Protein AF-0000000067233071 (afdb_homodimer)

Radius of gyration: 20.03 Å; Cα contacts (8 Å, |Δi|>4): 319; chains: 2; bounding box: 51×48×54 Å

Sequence (298 aa):
MGARTSSNVCSKIDLLIADLVYRVDEDLVKALNTFLLHEEAPFGGYYFVWDAAQELQRLTAKKSNKAAALKGFLGSFAQQYGFSVAAFEEWQEVMYAKNRRDHTGYPLETRTEDLTFLRGLMDKADSCIQPYKNAVFALVVAAEKMSLKMGARTSSNVCSKIDLLIADLVYRVDEDLVKALNTFLLHEEAPFGGYYFVWDAAQELQRLTAKKSNKAAALKGFLGSFAQQYGFSVAAFEEWQEVMYAKNRRDHTGYPLETRTEDLTFLRGLMDKADSCIQPYKNAVFALVVAAEKMSLK

pLDDT: mean 82.39, std 15.01, range [29.58, 97.81]

Organism: Chlamydomonas reinhardtii (NCBI:txid3055)

Foldseek 3Di:
DPPVVVVVVLLVVLVVLLVCQVPCFQVLLVLLQVLCVVVVPPDHDDRGLLVLLVVLVVCVVPPVVVSVSSLVSCQVSQVVVPHGSVCSPCVVVSVVSNVVCVVPPPVPPDDPVNLVVLVVCCVVCPVVCNVPSVVVVVVSVVVVVVVVD/DPPVVVVVVLLVVLVVLLVCQVPCFQVLQVLLQVLCVVVVPPDHRDRGLLVLLVVLVVCVVPPVVVSVSSLVSLQVSQVVVPHGSVCSPCVVVSVVSNVVCVPPPPVPPDDPVNLVVLVVCCVVCPVVCNVPSVVVVVVSVVVVVVVVD

Secondary structure (DSSP, 8-state):
--HHHHHHHHHHHHHHHHHHHHHHHHHHHHHHHHHHHHTT-S----SSHHHHHHHHHHHHHH-HHHHHHHHHHHHHHHHHHTS-THHHHHHHHHHHHHHHHHHHTTT----HHHHHHHHHHHHTT-TTTGGGHHHHHHHHHHHHHHHT-/--HHHHHHHHHHHHHHHHHHHHHHHHHHHHHHHHHHHHTT-SSPPPSSHHHHHHHHHHHHHH-HHHHHHHHHHHHHHHHHHTS-THHHHHHHHHHHHHHHHHHHTS-----HHHHHHHHHHHHTT-TTTGGGHHHHHHHHHHHHHHHT-

Structure (mmCIF, N/CA/C/O backbone):
data_AF-0000000067233071-model_v1
#
loop_
_entity.id
_entity.type
_entity.pdbx_description
1 polymer 'Uncharacterized protein'
#
loop_
_atom_site.group_PDB
_atom_site.id
_atom_site.type_symbol
_atom_site.label_atom_id
_atom_site.label_alt_id
_atom_site.label_comp_id
_atom_site.label_asym_id
_atom_site.label_entity_id
_atom_site.label_seq_id
_atom_site.pdbx_PDB_ins_code
_atom_site.Cartn_x
_atom_site.Cartn_y
_atom_site.Cartn_z
_atom_site.occupancy
_atom_site.B_iso_or_equiv
_atom_site.auth_seq_id
_atom_site.auth_comp_id
_atom_site.auth_asym_id
_atom_site.auth_atom_id
_atom_site.pdbx_PDB_model_num
ATOM 1 N N . MET A 1 1 ? -15.352 0.632 32.188 1 29.58 1 MET A N 1
ATOM 2 C CA . MET A 1 1 ? -16.062 1.392 31.172 1 29.58 1 MET A CA 1
ATOM 3 C C . MET A 1 1 ? -15.102 2.117 30.25 1 29.58 1 MET A C 1
ATOM 5 O O . MET A 1 1 ? -15.516 2.691 29.234 1 29.58 1 MET A O 1
ATOM 9 N N . GLY A 1 2 ? -13.75 2.479 30.562 1 35.56 2 GLY A N 1
ATOM 10 C CA . GLY A 1 2 ? -12.688 3.312 30.031 1 35.56 2 GLY A CA 1
ATOM 11 C C . GLY A 1 2 ? -11.922 2.658 28.891 1 35.56 2 GLY A C 1
ATOM 12 O O . GLY A 1 2 ? -11.555 3.322 27.922 1 35.56 2 GLY A O 1
ATOM 13 N N . ALA A 1 3 ? -11.719 1.395 29.125 1 38.25 3 ALA A N 1
ATOM 14 C CA . ALA A 1 3 ? -10.82 0.635 28.266 1 38.25 3 ALA A CA 1
ATOM 15 C C . ALA A 1 3 ? -11.469 0.359 26.906 1 38.25 3 ALA A C 1
ATOM 17 O O . ALA A 1 3 ? -10.805 0.44 25.875 1 38.25 3 ALA A O 1
ATOM 18 N N . ARG A 1 4 ? -12.773 0.015 26.844 1 40.41 4 ARG A N 1
ATOM 19 C CA . ARG A 1 4 ? -13.523 -0.278 25.625 1 40.41 4 ARG A CA 1
ATOM 20 C C . ARG A 1 4 ? -13.68 0.969 24.766 1 40.41 4 ARG A C 1
ATOM 22 O O . ARG A 1 4 ? -13.633 0.887 23.531 1 40.41 4 ARG A O 1
ATOM 29 N N . THR A 1 5 ? -13.867 2.086 25.422 1 42.38 5 THR A N 1
ATOM 30 C CA . THR A 1 5 ? -14.031 3.354 24.719 1 42.38 5 THR A CA 1
ATOM 31 C C . THR A 1 5 ? -12.758 3.729 23.969 1 42.38 5 THR A C 1
ATOM 33 O O . THR A 1 5 ? -12.812 4.25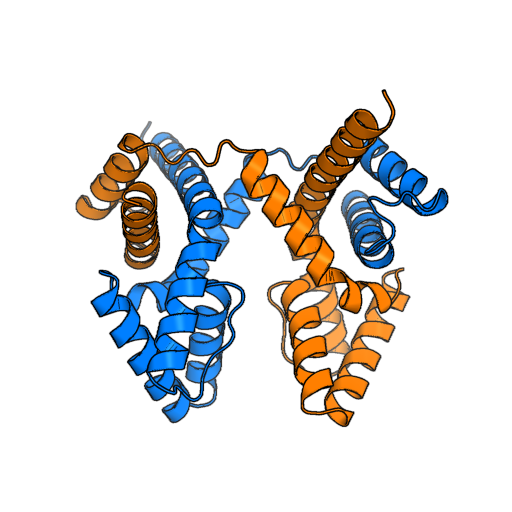8 22.859 1 42.38 5 THR A O 1
ATOM 36 N N . SER A 1 6 ? -11.68 3.301 24.656 1 51.84 6 SER A N 1
ATOM 37 C CA . SER A 1 6 ? -10.375 3.584 24.047 1 51.84 6 SER A CA 1
ATOM 38 C C . SER A 1 6 ? -10.141 2.713 22.828 1 51.84 6 SER A C 1
ATOM 40 O O . SER A 1 6 ? -9.625 3.189 21.812 1 51.84 6 SER A O 1
ATOM 42 N N . SER A 1 7 ? -10.773 1.564 22.891 1 59.78 7 SER A N 1
ATOM 43 C CA . SER A 1 7 ? -10.562 0.636 21.797 1 59.78 7 SER A CA 1
ATOM 44 C C . SER A 1 7 ? -11.391 1.029 20.562 1 59.78 7 SER A C 1
ATOM 46 O O . SER A 1 7 ? -10.906 0.955 19.438 1 59.78 7 SER A O 1
ATOM 48 N N . ASN A 1 8 ? -12.57 1.682 20.938 1 66.12 8 ASN A N 1
ATOM 49 C CA . ASN A 1 8 ? -13.445 2.086 19.828 1 66.12 8 ASN A CA 1
ATOM 50 C C . ASN A 1 8 ? -12.906 3.314 19.109 1 66.12 8 ASN A C 1
ATOM 52 O O . ASN A 1 8 ? -12.984 3.402 17.891 1 66.12 8 ASN A O 1
ATOM 56 N N . VAL A 1 9 ? -12.289 4.203 19.984 1 73 9 VAL A N 1
ATOM 57 C CA . VAL A 1 9 ? -11.727 5.414 19.391 1 73 9 VAL A CA 1
ATOM 58 C C . VAL A 1 9 ? -10.539 5.051 18.5 1 73 9 VAL A C 1
ATOM 60 O O . VAL A 1 9 ? -10.422 5.547 17.375 1 73 9 VAL A O 1
ATOM 63 N N . CYS A 1 10 ? -9.797 4.082 18.938 1 76.75 10 CYS A N 1
ATOM 64 C CA . CYS A 1 10 ? -8.617 3.67 18.172 1 76.75 10 CYS A CA 1
ATOM 65 C C . CYS A 1 10 ? -9.023 2.998 16.875 1 76.75 10 CYS A C 1
ATOM 67 O O . CYS A 1 10 ? -8.422 3.256 15.82 1 76.75 10 CYS A O 1
ATOM 69 N N . SER A 1 11 ? -10.086 2.258 16.953 1 73.62 11 SER A N 1
ATOM 70 C CA . SER A 1 11 ? -10.57 1.59 15.742 1 73.62 11 SER A CA 1
ATOM 71 C C . SER A 1 11 ? -11.125 2.594 14.742 1 73.62 11 SER A C 1
ATOM 73 O O . SER A 1 11 ? -10.922 2.451 13.531 1 73.62 11 SER A O 1
ATOM 75 N N . LYS A 1 12 ? -11.852 3.531 15.242 1 74.62 12 LYS A N 1
ATOM 76 C CA . LYS A 1 12 ? -12.367 4.578 14.367 1 74.62 12 LYS A CA 1
ATOM 77 C C . LYS A 1 12 ? -11.234 5.352 13.703 1 74.62 12 LYS A C 1
ATOM 79 O O . LYS A 1 12 ? -11.32 5.688 12.523 1 74.62 12 LYS A O 1
ATOM 84 N N . ILE A 1 13 ? -10.172 5.625 14.492 1 81.44 13 ILE A N 1
ATOM 85 C CA . ILE A 1 13 ? -9.008 6.328 13.969 1 81.44 13 ILE A CA 1
ATOM 86 C C . ILE A 1 13 ? -8.375 5.512 12.844 1 81.44 13 ILE A C 1
ATOM 88 O O . ILE A 1 13 ? -8.055 6.051 11.781 1 81.44 13 ILE A O 1
ATOM 92 N N . ASP A 1 14 ? -8.32 4.219 13.062 1 77 14 ASP A N 1
ATOM 93 C CA . ASP A 1 14 ? -7.766 3.348 12.031 1 77 14 ASP A CA 1
ATOM 94 C C . ASP A 1 14 ? -8.578 3.438 10.742 1 77 14 ASP A C 1
ATOM 96 O O . ASP A 1 14 ? -8.008 3.486 9.648 1 77 14 ASP A O 1
ATOM 100 N N . LEU A 1 15 ? -9.82 3.443 10.867 1 72.56 15 LEU A N 1
ATOM 101 C CA . LEU A 1 15 ? -10.711 3.531 9.711 1 72.56 15 LEU A CA 1
ATOM 102 C C . LEU A 1 15 ? -10.516 4.852 8.977 1 72.56 15 LEU A C 1
ATOM 104 O O . LEU A 1 15 ? -10.406 4.875 7.746 1 72.56 15 LEU A O 1
ATOM 108 N N . LEU A 1 16 ? -10.484 5.906 9.711 1 78.5 16 LEU A N 1
ATOM 109 C CA . LEU A 1 16 ? -10.359 7.234 9.117 1 78.5 16 LEU A CA 1
ATOM 110 C C . LEU A 1 16 ? -9 7.41 8.453 1 78.5 16 LEU A C 1
ATOM 112 O O . LEU A 1 16 ? -8.898 8 7.375 1 78.5 16 LEU A O 1
ATOM 116 N N . ILE A 1 17 ? -7.988 6.875 9.125 1 83.94 17 ILE A N 1
ATOM 117 C CA . ILE A 1 17 ? -6.641 6.969 8.578 1 83.94 17 ILE A CA 1
ATOM 118 C C . ILE A 1 17 ? -6.555 6.184 7.27 1 83.94 17 ILE A C 1
ATOM 120 O O . ILE A 1 17 ? -6.012 6.68 6.277 1 83.94 17 ILE A O 1
ATOM 124 N N . ALA A 1 18 ? -7.051 5.008 7.301 1 77.44 18 ALA A N 1
ATOM 125 C CA . ALA A 1 18 ? -7.047 4.203 6.078 1 77.44 18 ALA A CA 1
ATOM 126 C C . ALA A 1 18 ? -7.766 4.93 4.945 1 77.44 18 ALA A C 1
ATOM 128 O O . ALA A 1 18 ? -7.25 5.004 3.824 1 77.44 18 ALA A O 1
ATOM 129 N N . ASP A 1 19 ? -8.906 5.527 5.234 1 73.5 19 ASP A N 1
ATOM 130 C CA . ASP A 1 19 ? -9.672 6.27 4.238 1 73.5 19 ASP A CA 1
ATOM 131 C C . ASP A 1 19 ? -8.875 7.449 3.689 1 73.5 19 ASP A C 1
ATOM 133 O O . ASP A 1 19 ? -8.891 7.711 2.486 1 73.5 19 ASP A O 1
ATOM 137 N N . LEU A 1 20 ? -8.203 8.133 4.617 1 83 20 LEU A N 1
ATOM 138 C CA . LEU A 1 20 ? -7.398 9.281 4.203 1 83 20 LEU A CA 1
ATOM 139 C C . LEU A 1 20 ? -6.242 8.844 3.309 1 83 20 LEU A C 1
ATOM 141 O O . LEU A 1 20 ? -5.961 9.477 2.293 1 83 20 LEU A O 1
ATOM 145 N N . VAL A 1 21 ? -5.637 7.738 3.693 1 84.12 21 VAL A N 1
ATOM 146 C CA . VAL A 1 21 ? -4.523 7.246 2.887 1 84.12 21 VAL A CA 1
ATOM 147 C C . VAL A 1 21 ? -5.012 6.91 1.479 1 84.12 21 VAL A C 1
ATOM 149 O O . VAL A 1 21 ? -4.41 7.332 0.49 1 84.12 21 VAL A O 1
ATOM 152 N N . TYR A 1 22 ? -6.082 6.27 1.398 1 74.94 22 TYR A N 1
ATOM 153 C CA . TYR A 1 22 ? -6.621 5.875 0.103 1 74.94 22 TYR A CA 1
ATOM 154 C C . TYR A 1 22 ? -7.008 7.098 -0.722 1 74.94 22 TYR A C 1
ATOM 156 O O . TYR A 1 22 ? -6.891 7.086 -1.949 1 74.94 22 TYR A O 1
ATOM 164 N N . ARG A 1 23 ? -7.395 8.062 -0.076 1 74.19 23 ARG A N 1
ATOM 165 C CA . ARG A 1 23 ? -7.938 9.227 -0.759 1 74.19 23 ARG A CA 1
ATOM 166 C C . ARG A 1 23 ? -6.824 10.156 -1.237 1 74.19 23 ARG A C 1
ATOM 168 O O . ARG A 1 23 ? -6.895 10.703 -2.34 1 74.19 23 ARG A O 1
ATOM 175 N N . VAL A 1 24 ? -5.824 10.25 -0.389 1 83.56 24 VAL A N 1
ATOM 176 C CA . VAL A 1 24 ? -4.984 11.414 -0.651 1 83.56 24 VAL A CA 1
ATOM 177 C C . VAL A 1 24 ? -3.607 10.961 -1.13 1 83.56 24 VAL A C 1
ATOM 179 O O . VAL A 1 24 ? -2.83 11.758 -1.659 1 83.56 24 VAL A O 1
ATOM 182 N N . ASP A 1 25 ? -3.273 9.719 -0.959 1 83.75 25 ASP A N 1
ATOM 183 C CA . ASP A 1 25 ? -1.901 9.281 -1.195 1 83.75 25 ASP A CA 1
ATOM 184 C C . ASP A 1 25 ? -1.467 9.586 -2.627 1 83.75 25 ASP A C 1
ATOM 186 O O . ASP A 1 25 ? -0.353 10.062 -2.855 1 83.75 25 ASP A O 1
ATOM 190 N N . GLU A 1 26 ? -2.266 9.312 -3.609 1 76.81 26 GLU A N 1
ATOM 191 C CA . GLU A 1 26 ? -1.921 9.523 -5.012 1 76.81 26 GLU A CA 1
ATOM 192 C C . GLU A 1 26 ? -1.582 10.984 -5.289 1 76.81 26 GLU A C 1
ATOM 194 O O . GLU A 1 26 ? -0.564 11.281 -5.918 1 76.81 26 GLU A O 1
ATOM 199 N N . ASP A 1 27 ? -2.426 11.867 -4.812 1 82.31 27 ASP A N 1
ATOM 200 C CA . ASP A 1 27 ? -2.201 13.289 -5.039 1 82.31 27 ASP A CA 1
ATOM 201 C C . ASP A 1 27 ? -0.974 13.781 -4.277 1 82.31 27 ASP A C 1
ATOM 203 O O . ASP A 1 27 ? -0.207 14.602 -4.785 1 82.31 27 ASP A O 1
ATOM 207 N N . LEU A 1 28 ? -0.866 13.32 -3.078 1 90.75 28 LEU A N 1
ATOM 208 C CA . LEU A 1 28 ? 0.24 13.758 -2.232 1 90.75 28 LEU A CA 1
ATOM 209 C C . LEU A 1 28 ? 1.577 13.312 -2.816 1 90.75 28 LEU A C 1
ATOM 211 O O . LEU A 1 28 ? 2.541 14.086 -2.822 1 90.75 28 LEU A O 1
ATOM 215 N N . VAL A 1 29 ? 1.582 12.102 -3.332 1 90.56 29 VAL A N 1
ATOM 216 C CA . VAL A 1 29 ? 2.844 11.617 -3.881 1 90.56 29 VAL A CA 1
ATOM 217 C C . VAL A 1 29 ? 3.135 12.32 -5.203 1 90.56 29 VAL A C 1
ATOM 219 O O . VAL A 1 29 ? 4.293 12.586 -5.531 1 90.56 29 VAL A O 1
ATOM 222 N N . LYS A 1 30 ? 2.186 12.594 -5.953 1 88.12 30 LYS A N 1
ATOM 223 C CA . LYS A 1 30 ? 2.383 13.383 -7.164 1 88.12 30 LYS A CA 1
ATOM 224 C C . LYS A 1 30 ? 2.975 14.75 -6.844 1 88.12 30 LYS A C 1
ATOM 226 O O . LYS A 1 30 ? 3.9 15.211 -7.516 1 88.12 30 LYS A O 1
ATOM 231 N N . ALA A 1 31 ? 2.42 15.398 -5.859 1 92.75 31 ALA A N 1
ATOM 232 C CA . ALA A 1 31 ? 2.951 16.688 -5.414 1 92.75 31 ALA A CA 1
ATOM 233 C C . ALA A 1 31 ? 4.406 16.547 -4.969 1 92.75 31 ALA A C 1
ATOM 235 O O . ALA A 1 31 ? 5.242 17.391 -5.305 1 92.75 31 ALA A O 1
ATOM 236 N N . LEU A 1 32 ? 4.688 15.477 -4.242 1 94.94 32 LEU A N 1
ATOM 237 C CA . LEU A 1 32 ? 6.051 15.227 -3.783 1 94.94 32 LEU A CA 1
ATOM 238 C C . LEU A 1 32 ? 6.996 15.031 -4.961 1 94.94 32 LEU A C 1
ATOM 240 O O . LEU A 1 32 ? 8.062 15.648 -5.012 1 94.94 32 LEU A O 1
ATOM 244 N N . ASN A 1 33 ? 6.586 14.211 -5.852 1 92.19 33 ASN A N 1
ATOM 245 C CA . ASN A 1 33 ? 7.426 13.945 -7.012 1 92.19 33 ASN A CA 1
ATOM 246 C C . ASN A 1 33 ? 7.648 15.203 -7.848 1 92.19 33 ASN A C 1
ATOM 248 O O . ASN A 1 33 ? 8.75 15.43 -8.359 1 92.19 33 ASN A O 1
ATOM 252 N N . THR A 1 34 ? 6.617 15.969 -8.031 1 93.19 34 THR A N 1
ATOM 253 C CA . THR A 1 34 ? 6.742 17.234 -8.75 1 93.19 34 THR A CA 1
ATOM 254 C C . THR A 1 34 ? 7.746 18.156 -8.062 1 93.19 34 THR A C 1
ATOM 256 O O . THR A 1 34 ? 8.594 18.75 -8.719 1 93.19 34 THR A O 1
ATOM 259 N N . PHE A 1 35 ? 7.633 18.266 -6.781 1 95.75 35 PHE A N 1
ATOM 260 C CA . PHE A 1 35 ? 8.555 19.078 -5.988 1 95.75 35 PHE A CA 1
ATOM 261 C C . PHE A 1 35 ? 9.992 18.594 -6.168 1 95.75 35 PHE A C 1
ATOM 263 O O . PHE A 1 35 ? 10.898 19.391 -6.398 1 95.75 35 PHE A O 1
ATOM 270 N N . LEU A 1 36 ? 10.195 17.266 -6.059 1 94.69 36 LEU A N 1
ATOM 271 C CA . LEU A 1 36 ? 11.531 16.703 -6.156 1 94.69 36 LEU A CA 1
ATOM 272 C C . LEU A 1 36 ? 12.125 16.938 -7.543 1 94.69 36 LEU A C 1
ATOM 274 O O . LEU A 1 36 ? 13.32 17.219 -7.668 1 94.69 36 LEU A O 1
ATOM 278 N N . LEU A 1 37 ? 11.336 16.734 -8.469 1 92.25 37 LEU A N 1
ATOM 279 C CA . LEU A 1 37 ? 11.773 17 -9.836 1 92.25 37 LEU A CA 1
ATOM 280 C C . LEU A 1 37 ? 12.18 18.469 -10 1 92.25 37 LEU A C 1
ATOM 282 O O . LEU A 1 37 ? 13.219 18.766 -10.594 1 92.25 37 LEU A O 1
ATOM 286 N N . HIS A 1 38 ? 11.414 19.359 -9.5 1 93.81 38 HIS A N 1
ATOM 287 C CA . HIS A 1 38 ? 11.664 20.797 -9.578 1 93.81 38 HIS A CA 1
ATOM 288 C C . HIS A 1 38 ? 12.969 21.156 -8.883 1 93.81 38 HIS A C 1
ATOM 290 O O . HIS A 1 38 ? 13.711 22.031 -9.352 1 93.81 38 HIS A O 1
ATOM 296 N N . GLU A 1 39 ? 13.258 20.516 -7.781 1 94.5 39 GLU A N 1
ATOM 297 C CA . GLU A 1 39 ? 14.445 20.797 -6.984 1 94.5 39 GLU A CA 1
ATOM 298 C C . GLU A 1 39 ? 15.664 20.047 -7.512 1 94.5 39 GLU A C 1
ATOM 300 O O . GLU A 1 39 ? 16.734 20.078 -6.91 1 94.5 39 GLU A O 1
ATOM 305 N N . GLU A 1 40 ? 15.453 19.281 -8.547 1 92.06 40 GLU A N 1
ATOM 306 C CA . GLU A 1 40 ? 16.5 18.453 -9.141 1 92.06 40 GLU A CA 1
ATOM 307 C C . GLU A 1 40 ? 17.141 17.531 -8.094 1 92.06 40 GLU A C 1
ATOM 309 O O . GLU A 1 40 ? 18.359 17.391 -8.047 1 92.06 40 GLU A O 1
ATOM 314 N N . ALA A 1 41 ? 16.297 17.062 -7.184 1 92.19 41 ALA A N 1
ATOM 315 C CA . ALA A 1 41 ? 16.766 16.125 -6.156 1 92.19 41 ALA A CA 1
ATOM 316 C C . ALA A 1 41 ? 17.25 14.82 -6.777 1 92.19 41 ALA A C 1
ATOM 318 O O . ALA A 1 41 ? 16.641 14.305 -7.711 1 92.19 41 ALA A O 1
ATOM 319 N N . PRO A 1 42 ? 18.422 14.375 -6.195 1 91.19 42 PRO A N 1
ATOM 320 C CA . PRO A 1 42 ? 18.906 13.094 -6.715 1 91.19 42 PRO A CA 1
ATOM 321 C C . PRO A 1 42 ? 18.125 11.906 -6.168 1 91.19 42 PRO A C 1
ATOM 323 O O . PRO A 1 42 ? 18.719 10.891 -5.789 1 91.19 42 PRO A O 1
ATOM 326 N N . PHE A 1 43 ? 16.875 12.32 -5.84 1 83.25 43 PHE A N 1
ATOM 327 C CA . PHE A 1 43 ? 15.93 11.32 -5.355 1 83.25 43 PHE A CA 1
ATOM 328 C C . PHE A 1 43 ? 14.648 11.352 -6.176 1 83.25 43 PHE A C 1
ATOM 330 O O . PHE A 1 43 ? 14.391 12.312 -6.91 1 83.25 43 PHE A O 1
ATOM 337 N N . GLY A 1 44 ? 14.055 10.453 -6.27 1 71.75 44 GLY A N 1
ATOM 338 C CA . GLY A 1 44 ? 12.742 10.633 -6.867 1 71.75 44 GLY A CA 1
ATOM 339 C C . GLY A 1 44 ? 12.211 9.367 -7.516 1 71.75 44 GLY A C 1
ATOM 340 O O . GLY A 1 44 ? 12.852 8.312 -7.457 1 71.75 44 GLY A O 1
ATOM 341 N N . GLY A 1 45 ? 10.977 9.414 -7.824 1 79.94 45 GLY A N 1
ATOM 342 C CA . GLY A 1 45 ? 10.039 8.492 -8.438 1 79.94 45 GLY A CA 1
ATOM 343 C C . GLY A 1 45 ? 9.398 7.543 -7.445 1 79.94 45 GLY A C 1
ATOM 344 O O . GLY A 1 45 ? 9.773 6.371 -7.359 1 79.94 45 GLY A O 1
ATOM 345 N N . TYR A 1 46 ? 8.578 8.258 -6.59 1 82.38 46 TYR A N 1
ATOM 346 C CA . TYR A 1 46 ? 7.879 7.406 -5.637 1 82.38 46 TYR A CA 1
ATOM 347 C C . TYR A 1 46 ? 6.465 7.098 -6.117 1 82.38 46 TYR A C 1
ATOM 349 O O . TYR A 1 46 ? 5.816 7.938 -6.746 1 82.38 46 TYR A O 1
ATOM 357 N N . TYR A 1 47 ? 6.016 5.934 -5.832 1 77 47 TYR A N 1
ATOM 358 C CA . TYR A 1 47 ? 4.652 5.543 -6.176 1 77 47 TYR A CA 1
ATOM 359 C C . TYR A 1 47 ? 3.688 5.883 -5.047 1 77 47 TYR A C 1
ATOM 361 O O . TYR A 1 47 ? 2.533 6.234 -5.293 1 77 47 TYR A O 1
ATOM 369 N N . PHE A 1 48 ? 4.207 5.73 -3.859 1 82.5 48 PHE A N 1
ATOM 370 C CA . PHE A 1 48 ? 3.473 6.09 -2.652 1 82.5 48 PHE A CA 1
ATOM 371 C C . PHE A 1 48 ? 4.32 6.973 -1.744 1 82.5 48 PHE A C 1
ATOM 373 O O . PHE A 1 48 ? 5.551 6.941 -1.812 1 82.5 48 PHE A O 1
ATOM 380 N N . VAL A 1 49 ? 3.637 7.715 -0.915 1 90 49 VAL A N 1
ATOM 381 C CA . VAL A 1 49 ? 4.344 8.492 0.097 1 90 49 VAL A CA 1
ATOM 382 C C . VAL A 1 49 ? 5.133 7.559 1.01 1 90 49 VAL A C 1
ATOM 384 O O . VAL A 1 49 ? 6.246 7.887 1.432 1 90 49 VAL A O 1
ATOM 387 N N . TRP A 1 50 ? 4.574 6.469 1.183 1 87.56 50 TRP A N 1
ATOM 388 C CA . TRP A 1 50 ? 5.195 5.434 1.999 1 87.56 50 TRP A CA 1
ATOM 389 C C . TRP A 1 50 ? 6.582 5.078 1.465 1 87.56 50 TRP A C 1
ATOM 391 O O . TRP A 1 50 ? 7.492 4.781 2.238 1 87.56 50 TRP A O 1
ATOM 401 N N . ASP A 1 51 ? 6.801 5.039 0.189 1 85.56 51 ASP A N 1
ATOM 402 C CA . ASP A 1 51 ? 8.086 4.715 -0.422 1 85.56 51 ASP A CA 1
ATOM 403 C C . ASP A 1 51 ? 9.164 5.699 0.015 1 85.56 51 ASP A C 1
ATOM 405 O O . ASP A 1 51 ? 10.305 5.301 0.291 1 85.56 51 ASP A O 1
ATOM 409 N N . ALA A 1 52 ? 8.828 6.914 0.037 1 91.19 52 ALA A N 1
ATOM 410 C CA . ALA A 1 52 ? 9.773 7.945 0.471 1 91.19 52 ALA A CA 1
ATOM 411 C C . ALA A 1 52 ? 10.141 7.762 1.939 1 91.19 52 ALA A C 1
ATOM 413 O O . ALA A 1 52 ? 11.32 7.852 2.305 1 91.19 52 ALA A O 1
ATOM 414 N N . ALA A 1 53 ? 9.172 7.488 2.732 1 90.56 53 ALA A N 1
ATOM 415 C CA . ALA A 1 53 ? 9.398 7.254 4.156 1 90.56 53 ALA A CA 1
ATOM 416 C C . ALA A 1 53 ? 10.312 6.055 4.375 1 90.56 53 ALA A C 1
ATOM 418 O O . ALA A 1 53 ? 11.242 6.113 5.191 1 90.56 53 ALA A O 1
ATOM 419 N N . GLN A 1 54 ? 10.039 5.027 3.596 1 86.31 54 GLN A N 1
ATOM 420 C CA . GLN A 1 54 ? 10.836 3.812 3.707 1 86.31 54 GLN A CA 1
ATOM 421 C C . GLN A 1 54 ? 12.273 4.055 3.248 1 86.31 54 GLN A C 1
ATOM 423 O O . GLN A 1 54 ? 13.219 3.527 3.838 1 86.31 54 GLN A O 1
ATOM 428 N N . GLU A 1 55 ? 12.383 4.766 2.199 1 86.69 55 GLU A N 1
ATOM 429 C CA . GLU A 1 55 ? 13.734 5.07 1.721 1 86.69 55 GLU A CA 1
ATOM 430 C C . GLU A 1 55 ? 14.516 5.871 2.756 1 86.69 55 GLU A C 1
ATOM 432 O O . GLU A 1 55 ? 15.695 5.598 2.994 1 86.69 55 GLU A O 1
ATOM 437 N N . LEU A 1 56 ? 13.875 6.852 3.355 1 92.06 56 LEU A N 1
ATOM 438 C CA . LEU A 1 56 ? 14.516 7.633 4.406 1 92.06 56 LEU A CA 1
ATOM 439 C C . LEU A 1 56 ? 14.977 6.734 5.551 1 92.06 56 LEU A C 1
ATOM 441 O O . LEU A 1 56 ? 16.109 6.863 6.031 1 92.06 56 LEU A O 1
ATOM 445 N N . GLN A 1 57 ? 14.148 5.809 5.941 1 86.19 57 GLN A N 1
ATOM 446 C CA . GLN A 1 57 ? 14.492 4.875 7.008 1 86.19 57 GLN A CA 1
ATOM 447 C C . GLN A 1 57 ? 15.68 3.998 6.609 1 86.19 57 GLN A C 1
ATOM 449 O O . GLN A 1 57 ? 16.609 3.812 7.395 1 86.19 57 GLN A O 1
ATOM 454 N N . ARG A 1 58 ? 15.586 3.475 5.391 1 82.94 58 ARG A N 1
ATOM 455 C CA . ARG A 1 58 ? 16.641 2.596 4.891 1 82.94 58 ARG A CA 1
ATOM 456 C C . ARG A 1 58 ? 17.984 3.322 4.832 1 82.94 58 ARG A C 1
ATOM 458 O O . ARG A 1 58 ? 19 2.777 5.246 1 82.94 58 ARG A O 1
ATOM 465 N N . LEU A 1 59 ? 17.953 4.543 4.344 1 87.19 59 LEU A N 1
ATOM 466 C CA . LEU A 1 59 ? 19.172 5.328 4.215 1 87.19 59 LEU A CA 1
ATOM 467 C C . LEU A 1 59 ? 19.719 5.715 5.582 1 87.19 59 LEU A C 1
ATOM 469 O O . LEU A 1 59 ? 20.938 5.758 5.781 1 87.19 59 LEU A O 1
ATOM 473 N N . THR A 1 60 ? 18.812 6.031 6.52 1 88.44 60 THR A N 1
ATOM 474 C CA . THR A 1 60 ? 19.234 6.406 7.863 1 88.44 60 THR A CA 1
ATOM 475 C C . THR A 1 60 ? 20.031 5.277 8.523 1 88.44 60 THR A C 1
ATOM 477 O O . THR A 1 60 ? 20.984 5.531 9.266 1 88.44 60 THR A O 1
ATOM 480 N N . ALA A 1 61 ? 19.688 4.117 8.148 1 82.38 61 ALA A N 1
ATOM 481 C CA . ALA A 1 61 ? 20.344 2.949 8.719 1 82.38 61 ALA A CA 1
ATOM 482 C C . ALA A 1 61 ? 21.672 2.684 8.023 1 82.38 61 ALA A C 1
ATOM 484 O O . ALA A 1 61 ? 22.609 2.141 8.633 1 82.38 61 ALA A O 1
ATOM 485 N N . LYS A 1 62 ? 21.938 3.113 6.82 1 84.44 62 LYS A N 1
ATOM 486 C CA . LYS A 1 62 ? 23.047 2.588 6.035 1 84.44 62 LYS A CA 1
ATOM 487 C C . LYS A 1 62 ? 23.922 3.717 5.492 1 84.44 62 LYS A C 1
ATOM 489 O O . LYS A 1 62 ? 25.109 3.523 5.246 1 84.44 62 LYS A O 1
ATOM 494 N N . LYS A 1 63 ? 23.359 4.828 5.141 1 88.19 63 LYS A N 1
ATOM 495 C CA . LYS A 1 63 ? 24.031 5.941 4.473 1 88.19 63 LYS A CA 1
ATOM 496 C C . LYS A 1 63 ? 23.578 7.281 5.047 1 88.19 63 LYS A C 1
ATOM 498 O O . LYS A 1 63 ? 22.797 8 4.414 1 88.19 63 LYS A O 1
ATOM 503 N N . SER A 1 64 ? 24.266 7.73 6.031 1 88.81 64 SER A N 1
ATOM 504 C CA . SER A 1 64 ? 23.797 8.859 6.828 1 88.81 64 SER A CA 1
ATOM 505 C C . SER A 1 64 ? 23.797 10.148 6.012 1 88.81 64 SER A C 1
ATOM 507 O O . SER A 1 64 ? 22.891 10.977 6.148 1 88.81 64 SER A O 1
ATOM 509 N N . ASN A 1 65 ? 24.797 10.359 5.199 1 91.56 65 ASN A N 1
ATOM 510 C CA . ASN A 1 65 ? 24.859 11.578 4.402 1 91.56 65 ASN A CA 1
ATOM 511 C C . ASN A 1 65 ? 23.703 11.648 3.402 1 91.56 65 ASN A C 1
ATOM 513 O O . ASN A 1 65 ? 23.078 12.695 3.248 1 91.56 65 ASN A O 1
ATOM 517 N N . LYS A 1 66 ? 23.422 10.531 2.752 1 92.06 66 LYS A N 1
ATOM 518 C CA . LYS A 1 66 ? 22.312 10.492 1.805 1 92.06 66 LYS A CA 1
ATOM 519 C C . LYS A 1 66 ? 20.969 10.633 2.521 1 92.06 66 LYS A C 1
ATOM 521 O O . LYS A 1 66 ? 20.031 11.219 1.978 1 92.06 66 LYS A O 1
ATOM 526 N N . ALA A 1 67 ? 20.938 10.055 3.719 1 93.38 67 ALA A N 1
ATOM 527 C CA . ALA A 1 67 ? 19.734 10.188 4.527 1 93.38 67 ALA A CA 1
ATOM 528 C C . ALA A 1 67 ? 19.453 11.648 4.871 1 93.38 67 ALA A C 1
ATOM 530 O O . ALA A 1 67 ? 18.312 12.102 4.801 1 93.38 67 ALA A O 1
ATOM 531 N N . ALA A 1 68 ? 20.516 12.352 5.254 1 95.56 68 ALA A N 1
ATOM 532 C CA . ALA A 1 68 ? 20.375 13.766 5.602 1 95.56 68 ALA A CA 1
ATOM 533 C C . ALA A 1 68 ? 19.906 14.578 4.402 1 95.56 68 ALA A C 1
ATOM 535 O O . ALA A 1 68 ? 19.062 15.477 4.551 1 95.56 68 ALA A O 1
ATOM 536 N N . ALA A 1 69 ? 20.438 14.258 3.273 1 95.75 69 ALA A N 1
ATOM 537 C CA . ALA A 1 69 ? 20.031 14.945 2.053 1 95.75 69 ALA A CA 1
ATOM 538 C C . ALA A 1 69 ? 18.547 14.695 1.755 1 95.75 69 ALA A C 1
ATOM 540 O O . ALA A 1 69 ? 17.797 15.641 1.501 1 95.75 69 ALA A O 1
ATOM 541 N N . LEU A 1 70 ? 18.156 13.445 1.803 1 95.75 70 LEU A N 1
ATOM 542 C CA . LEU A 1 70 ? 16.75 13.125 1.532 1 95.75 70 LEU A CA 1
ATOM 543 C C . LEU A 1 70 ? 15.836 13.781 2.555 1 95.75 70 LEU A C 1
ATOM 545 O O . LEU A 1 70 ? 14.805 14.344 2.193 1 95.75 70 LEU A O 1
ATOM 549 N N . LYS A 1 71 ? 16.25 13.688 3.752 1 96.5 71 LYS A N 1
ATOM 550 C CA . LYS A 1 71 ? 15.453 14.305 4.809 1 96.5 71 LYS A CA 1
ATOM 551 C C . LYS A 1 71 ? 15.305 15.805 4.578 1 96.5 71 LYS A C 1
ATOM 553 O O . LYS A 1 71 ? 14.266 16.391 4.887 1 96.5 71 LYS A O 1
ATOM 558 N N . GLY A 1 72 ? 16.359 16.469 4.137 1 97.25 72 GLY A N 1
ATOM 559 C CA . GLY A 1 72 ? 16.297 17.891 3.793 1 97.25 72 GLY A CA 1
ATOM 560 C C . GLY A 1 72 ? 15.266 18.188 2.727 1 97.25 72 GLY A C 1
ATOM 561 O O . GLY A 1 72 ? 14.461 19.109 2.887 1 97.25 72 GLY A O 1
ATOM 562 N N . PHE A 1 73 ? 15.258 17.469 1.69 1 97.38 73 PHE A N 1
ATOM 563 C CA . PHE A 1 73 ? 14.289 17.656 0.62 1 97.38 73 PHE A CA 1
ATOM 564 C C . PHE A 1 73 ? 12.875 17.391 1.113 1 97.38 73 PHE A C 1
ATOM 566 O O . PHE A 1 73 ? 11.961 18.172 0.855 1 97.38 73 PHE A O 1
ATOM 573 N N . LEU A 1 74 ? 12.758 16.281 1.834 1 97.31 74 LEU A N 1
ATOM 574 C CA . LEU A 1 74 ? 11.445 15.938 2.365 1 97.31 74 LEU A CA 1
ATOM 575 C C . LEU A 1 74 ? 10.953 17.016 3.33 1 97.31 74 LEU A C 1
ATOM 577 O O . LEU A 1 74 ? 9.758 17.328 3.363 1 97.31 74 LEU A O 1
ATOM 581 N N . GLY A 1 75 ? 11.875 17.516 4.113 1 97.81 75 GLY A N 1
ATOM 582 C CA . GLY A 1 75 ? 11.547 18.609 5.016 1 97.81 75 GLY A CA 1
ATOM 583 C C . GLY A 1 75 ? 11.062 19.859 4.293 1 97.81 75 GLY A C 1
ATOM 584 O O . GLY A 1 75 ? 10.086 20.484 4.711 1 97.81 75 GLY A O 1
ATOM 585 N N . SER A 1 76 ? 11.719 20.234 3.236 1 97.56 76 SER A N 1
ATOM 586 C CA . SER A 1 76 ? 11.32 21.391 2.436 1 97.56 76 SER A CA 1
ATOM 587 C C . SER A 1 76 ? 9.938 21.188 1.828 1 97.56 76 SER A C 1
ATOM 589 O O . SER A 1 76 ? 9.102 22.094 1.848 1 97.56 76 SER A O 1
ATOM 591 N N . PHE A 1 77 ? 9.727 20.031 1.293 1 97.56 77 PHE A N 1
ATOM 592 C CA . PHE A 1 77 ? 8.414 19.688 0.749 1 97.56 77 PHE A CA 1
ATOM 593 C C . PHE A 1 77 ? 7.34 19.797 1.824 1 97.56 77 PHE A C 1
ATOM 595 O O . PHE A 1 77 ? 6.297 20.422 1.608 1 97.56 77 PHE A O 1
ATOM 602 N N . ALA A 1 78 ? 7.609 19.125 2.916 1 97.31 78 ALA A N 1
ATOM 603 C CA . ALA A 1 78 ? 6.648 19.109 4.016 1 97.31 78 ALA A CA 1
ATOM 604 C C . ALA A 1 78 ? 6.289 20.531 4.449 1 97.31 78 ALA A C 1
ATOM 606 O O . ALA A 1 78 ? 5.109 20.859 4.617 1 97.31 78 ALA A O 1
ATOM 607 N N . GLN A 1 79 ? 7.289 21.359 4.613 1 97.19 79 GLN A N 1
ATOM 608 C CA . GLN A 1 79 ? 7.074 22.75 5.008 1 97.19 79 GLN A CA 1
ATOM 609 C C . GLN A 1 79 ? 6.207 23.484 3.988 1 97.19 79 GLN A C 1
ATOM 611 O O . GLN A 1 79 ? 5.254 24.172 4.359 1 97.19 79 GLN A O 1
ATOM 616 N N . GLN A 1 80 ? 6.465 23.375 2.752 1 96.25 80 GLN A N 1
ATOM 617 C CA . GLN A 1 80 ? 5.695 24.016 1.692 1 96.25 80 GLN A CA 1
ATOM 618 C C . GLN A 1 80 ? 4.262 23.484 1.654 1 96.25 80 GLN A C 1
ATOM 620 O O . GLN A 1 80 ? 3.328 24.234 1.356 1 96.25 80 GLN A O 1
ATOM 625 N N . TYR A 1 81 ? 4.156 22.234 1.877 1 95.31 81 TYR A N 1
ATOM 626 C CA . TYR A 1 81 ? 2.846 21.609 1.786 1 95.31 81 TYR A CA 1
ATOM 627 C C . TYR A 1 81 ? 2.016 21.891 3.031 1 95.31 81 TYR A C 1
ATOM 629 O O . TYR A 1 81 ? 0.787 21.781 3.006 1 95.31 81 TYR A O 1
ATOM 637 N N . GLY A 1 82 ? 2.674 22.156 4.168 1 94.75 82 GLY A N 1
ATOM 638 C CA . GLY A 1 82 ? 1.955 22.594 5.355 1 94.75 82 GLY A CA 1
ATOM 639 C C . GLY A 1 82 ? 1.987 21.562 6.477 1 94.75 82 GLY A C 1
ATOM 640 O O . GLY A 1 82 ? 1.042 21.469 7.262 1 94.75 82 GLY A O 1
ATOM 641 N N . PHE A 1 83 ? 2.998 20.703 6.477 1 94.88 83 PHE A N 1
ATOM 642 C CA . PHE A 1 83 ? 3.139 19.766 7.578 1 94.88 83 PHE A CA 1
ATOM 643 C C . PHE A 1 83 ? 4.605 19.562 7.938 1 94.88 83 PHE A C 1
ATOM 645 O O . PHE A 1 83 ? 5.473 20.281 7.453 1 94.88 83 PHE A O 1
ATOM 652 N N . SER A 1 84 ? 4.844 18.703 8.93 1 96.5 84 SER A N 1
ATOM 653 C CA . SER A 1 84 ? 6.191 18.531 9.469 1 96.5 84 SER A CA 1
ATOM 654 C C . SER A 1 84 ? 6.906 17.359 8.797 1 96.5 84 SER A C 1
ATOM 656 O O . SER A 1 84 ? 6.293 16.328 8.516 1 96.5 84 SER A O 1
ATOM 658 N N . VAL A 1 85 ? 8.242 17.484 8.75 1 96.81 85 VAL A N 1
ATOM 659 C CA . VAL A 1 85 ? 9.078 16.406 8.234 1 96.81 85 VAL A CA 1
ATOM 660 C C . VAL A 1 85 ? 8.945 15.172 9.117 1 96.81 85 VAL A C 1
ATOM 662 O O . VAL A 1 85 ? 9.164 14.047 8.664 1 96.81 85 VAL A O 1
ATOM 665 N N . ALA A 1 86 ? 8.508 15.352 10.359 1 95.31 86 ALA A N 1
ATOM 666 C CA . ALA A 1 86 ? 8.328 14.25 11.305 1 95.31 86 ALA A CA 1
ATOM 667 C C . ALA A 1 86 ? 7.289 13.25 10.805 1 95.31 86 ALA A C 1
ATOM 669 O O . ALA A 1 86 ? 7.305 12.078 11.188 1 95.31 86 ALA A O 1
ATOM 670 N N . ALA A 1 87 ? 6.4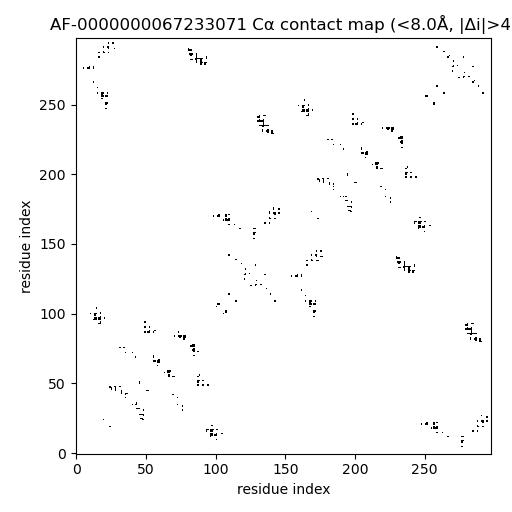18 13.742 9.867 1 96.75 87 ALA A N 1
ATOM 671 C CA . ALA A 1 87 ? 5.395 12.875 9.289 1 96.75 87 ALA A CA 1
ATOM 672 C C . ALA A 1 87 ? 6.02 11.648 8.633 1 96.75 87 ALA A C 1
ATOM 674 O O . ALA A 1 87 ? 5.516 10.531 8.781 1 96.75 87 ALA A O 1
ATOM 675 N N . PHE A 1 88 ? 7.145 11.844 7.945 1 95.81 88 PHE A N 1
ATOM 676 C CA . PHE A 1 88 ? 7.773 10.758 7.199 1 95.81 88 PHE A CA 1
ATOM 677 C C . PHE A 1 88 ? 8.375 9.727 8.148 1 95.81 88 PHE A C 1
ATOM 679 O O . PHE A 1 88 ? 8.461 8.547 7.812 1 95.81 88 PHE A O 1
ATOM 686 N N . GLU A 1 89 ? 8.75 10.102 9.352 1 92.44 89 GLU A N 1
ATOM 687 C CA . GLU A 1 89 ? 9.297 9.188 10.344 1 92.44 89 GLU A CA 1
ATOM 688 C C . GLU A 1 89 ? 8.203 8.367 11.016 1 92.44 89 GLU A C 1
ATOM 690 O O . GLU A 1 89 ? 8.461 7.293 11.562 1 92.44 89 GLU A O 1
ATOM 695 N N . GLU A 1 90 ? 7.004 8.883 10.977 1 91.38 90 GLU A N 1
ATOM 696 C CA . GLU A 1 90 ? 5.863 8.266 11.641 1 91.38 90 GLU A CA 1
ATOM 697 C C . GLU A 1 90 ? 5.016 7.465 10.648 1 91.38 90 GLU A C 1
ATOM 699 O O . GLU A 1 90 ? 4.062 6.789 11.047 1 91.38 90 GLU A O 1
ATOM 704 N N . TRP A 1 91 ? 5.328 7.496 9.344 1 92.88 91 TRP A N 1
ATOM 705 C CA . TRP A 1 91 ? 4.438 7 8.297 1 92.88 91 TRP A CA 1
ATOM 706 C C . TRP A 1 91 ? 4.211 5.5 8.445 1 92.88 91 TRP A C 1
ATOM 708 O O . TRP A 1 91 ? 3.16 4.984 8.055 1 92.88 91 TRP A O 1
ATOM 718 N N . GLN A 1 92 ? 5.195 4.785 9.039 1 84.62 92 GLN A N 1
ATOM 719 C CA . GLN A 1 92 ? 5.031 3.354 9.273 1 84.62 92 GLN A CA 1
ATOM 720 C C . GLN A 1 92 ? 3.812 3.07 10.141 1 84.62 92 GLN A C 1
ATOM 722 O O . GLN A 1 92 ? 3.088 2.102 9.906 1 84.62 92 GLN A O 1
ATOM 727 N N . GLU A 1 93 ? 3.633 3.904 11.133 1 83.31 93 GLU A N 1
ATOM 728 C CA . GLU A 1 93 ? 2.488 3.723 12.023 1 83.31 93 GLU A CA 1
ATOM 729 C C . GLU A 1 93 ? 1.173 3.928 11.273 1 83.31 93 GLU A C 1
ATOM 731 O O . GLU A 1 93 ? 0.182 3.252 11.555 1 83.31 93 GLU A O 1
ATOM 736 N N . VAL A 1 94 ? 1.163 4.859 10.336 1 88 94 VAL A N 1
ATOM 737 C CA . VAL A 1 94 ? 0.004 5.078 9.477 1 88 94 VAL A CA 1
ATOM 738 C C . VAL A 1 94 ? -0.29 3.816 8.672 1 88 94 VAL A C 1
ATOM 740 O O . VAL A 1 94 ? -1.445 3.4 8.555 1 88 94 VAL A O 1
ATOM 743 N N . MET A 1 95 ? 0.695 3.195 8.164 1 83.19 95 MET A N 1
ATOM 744 C CA . MET A 1 95 ? 0.512 1.984 7.367 1 83.19 95 MET A CA 1
ATOM 745 C C . MET A 1 95 ? 0.017 0.833 8.234 1 83.19 95 MET A C 1
ATOM 747 O O . MET A 1 95 ? -0.796 0.021 7.793 1 83.19 95 MET A O 1
ATOM 751 N N . TYR A 1 96 ? 0.477 0.785 9.469 1 76.06 96 TYR A N 1
ATOM 752 C CA . TYR A 1 96 ? -0.03 -0.23 10.383 1 76.06 96 TYR A CA 1
ATOM 753 C C . TYR A 1 96 ? -1.517 -0.027 10.656 1 76.06 96 TYR A C 1
ATOM 755 O O . TYR A 1 96 ? -2.291 -0.986 10.656 1 76.06 96 TYR A O 1
ATOM 763 N N . ALA A 1 97 ? -1.869 1.266 10.969 1 75.75 97 ALA A N 1
ATOM 764 C CA . ALA A 1 97 ? -3.277 1.578 11.195 1 75.75 97 ALA A CA 1
ATOM 765 C C . ALA A 1 97 ? -4.129 1.188 9.992 1 75.75 97 ALA A C 1
ATOM 767 O O . ALA A 1 97 ? -5.203 0.602 10.141 1 75.75 97 ALA A O 1
ATOM 768 N N . LYS A 1 98 ? -3.678 1.542 8.852 1 78.12 98 LYS A N 1
ATOM 769 C CA . LYS A 1 98 ? -4.371 1.182 7.613 1 78.12 98 LYS A CA 1
ATOM 770 C C . LYS A 1 98 ? -4.535 -0.331 7.496 1 78.12 98 LYS A C 1
ATOM 772 O O . LYS A 1 98 ? -5.613 -0.819 7.148 1 78.12 98 LYS A O 1
ATOM 777 N N . ASN A 1 99 ? -3.506 -1.074 7.793 1 68 99 ASN A N 1
ATOM 778 C CA . ASN A 1 99 ? -3.527 -2.529 7.699 1 68 99 ASN A CA 1
ATOM 779 C C . ASN A 1 99 ? -4.516 -3.141 8.688 1 68 99 ASN A C 1
ATOM 781 O O . ASN A 1 99 ? -5.203 -4.109 8.367 1 68 99 ASN A O 1
ATOM 785 N N . ARG A 1 100 ? -4.531 -2.559 9.906 1 65.19 100 ARG A N 1
ATOM 786 C CA . ARG A 1 100 ? -5.488 -3.027 10.906 1 65.19 100 ARG A CA 1
ATOM 787 C C . ARG A 1 100 ? -6.922 -2.881 10.398 1 65.19 100 ARG A C 1
ATOM 789 O O . ARG A 1 100 ? -7.734 -3.793 10.555 1 65.19 100 ARG A O 1
ATOM 796 N N . ARG A 1 101 ? -7.156 -1.668 9.898 1 64.25 101 ARG A N 1
ATOM 797 C CA . ARG A 1 101 ? -8.469 -1.439 9.312 1 64.25 101 ARG A CA 1
ATOM 798 C C . ARG A 1 101 ? -8.75 -2.438 8.195 1 64.25 101 ARG A C 1
ATOM 800 O O . ARG A 1 101 ? -9.852 -2.986 8.102 1 64.25 101 ARG A O 1
ATOM 807 N N . ASP A 1 102 ? -7.906 -2.492 7.379 1 61.12 102 ASP A N 1
ATOM 808 C CA . ASP A 1 102 ? -8.086 -3.373 6.23 1 61.12 102 ASP A CA 1
ATOM 809 C C . ASP A 1 102 ? -8.352 -4.809 6.676 1 61.12 102 ASP A C 1
ATOM 811 O O . ASP A 1 102 ? -9.125 -5.531 6.035 1 61.12 102 ASP A O 1
ATOM 815 N N . HIS A 1 103 ? -7.781 -5.098 7.754 1 55.06 103 HIS A N 1
ATOM 816 C CA . HIS A 1 103 ? -7.992 -6.43 8.305 1 55.06 103 HIS A CA 1
ATOM 817 C C . HIS A 1 103 ? -9.375 -6.551 8.938 1 55.06 103 HIS A C 1
ATOM 819 O O . HIS A 1 103 ? -10 -7.609 8.883 1 55.06 103 HIS A O 1
ATOM 825 N N . THR A 1 104 ? -9.766 -5.426 9.719 1 51.5 104 THR A N 1
ATOM 826 C CA . THR A 1 104 ? -11.031 -5.469 10.438 1 51.5 104 THR A CA 1
ATOM 827 C C . THR A 1 104 ? -12.188 -5.098 9.516 1 51.5 104 THR A C 1
ATOM 829 O O . THR A 1 104 ? -13.32 -5.547 9.711 1 51.5 104 THR A O 1
ATOM 832 N N . GLY A 1 105 ? -12.07 -3.908 9.031 1 45.12 105 GLY A N 1
ATOM 833 C CA . GLY A 1 105 ? -13.195 -3.451 8.242 1 45.12 105 GLY A CA 1
ATOM 834 C C . GLY A 1 105 ? -13.727 -4.508 7.285 1 45.12 105 GLY A C 1
ATOM 835 O O . GLY A 1 105 ? -14.938 -4.723 7.203 1 45.12 105 GLY A O 1
ATOM 836 N N . TYR A 1 106 ? -13.344 -4.477 6.086 1 44.53 106 TYR A N 1
ATOM 837 C CA . TYR A 1 106 ? -13.938 -5.469 5.195 1 44.53 106 TYR A CA 1
ATOM 838 C C . TYR A 1 106 ? -13.531 -6.879 5.602 1 44.53 106 TYR A C 1
ATOM 840 O O . TYR A 1 106 ? -12.344 -7.184 5.707 1 44.53 106 TYR A O 1
ATOM 848 N N . PRO A 1 107 ? -14.352 -7.41 6.508 1 44.38 107 PRO A N 1
ATOM 849 C CA . PRO A 1 107 ? -14.016 -8.828 6.641 1 44.38 107 PRO A CA 1
ATOM 850 C C . PRO A 1 107 ? -13.438 -9.422 5.355 1 44.38 107 PRO A C 1
ATOM 852 O O . PRO A 1 107 ? -14.125 -9.469 4.332 1 44.38 107 PRO A O 1
ATOM 855 N N . LEU A 1 108 ? -12.242 -9.023 5.031 1 50.06 108 LEU A N 1
ATOM 856 C CA . LEU A 1 108 ? -11.539 -9.609 3.893 1 50.06 108 LEU A CA 1
ATOM 857 C C . LEU A 1 108 ? -11.82 -11.109 3.791 1 50.06 108 LEU A C 1
ATOM 859 O O . LEU A 1 108 ? -11.062 -11.922 4.32 1 50.06 108 LEU A O 1
ATOM 863 N N . GLU A 1 109 ? -13.125 -11.367 4.082 1 52.19 109 GLU A N 1
ATOM 864 C CA . GLU A 1 109 ? -13.359 -12.797 3.951 1 52.19 109 GLU A CA 1
ATOM 865 C C . GLU A 1 109 ? -13.172 -13.258 2.51 1 52.19 109 GLU A C 1
ATOM 867 O O . GLU A 1 109 ? -13.766 -12.695 1.59 1 52.19 109 GLU A O 1
ATOM 872 N N . THR A 1 110 ? -12.125 -13.742 2.234 1 64.25 110 THR A N 1
ATOM 873 C CA . THR A 1 110 ? -11.969 -14.461 0.975 1 64.25 110 THR A CA 1
ATOM 874 C C . THR A 1 110 ? -12.641 -15.828 1.049 1 64.25 110 THR A C 1
ATOM 876 O O . THR A 1 110 ? -12.211 -16.703 1.808 1 64.25 110 THR A O 1
ATOM 879 N N . ARG A 1 111 ? -13.891 -15.859 0.445 1 70.69 111 ARG A N 1
ATOM 880 C CA . ARG A 1 111 ? -14.625 -17.125 0.41 1 70.69 111 ARG A CA 1
ATOM 881 C C . ARG A 1 111 ? -14.078 -18.047 -0.681 1 70.69 111 ARG A C 1
ATOM 883 O O . ARG A 1 111 ? -13.508 -17.562 -1.666 1 70.69 111 ARG A O 1
ATOM 890 N N . THR A 1 112 ? -14.203 -19.25 -0.472 1 81.31 112 THR A N 1
ATOM 891 C CA . THR A 1 112 ? -13.781 -20.25 -1.448 1 81.31 112 THR A CA 1
ATOM 892 C C . THR A 1 112 ? -14.422 -19.984 -2.809 1 81.31 112 THR A C 1
ATOM 894 O O . THR A 1 112 ? -13.781 -20.156 -3.848 1 81.31 112 THR A O 1
ATOM 897 N N . GLU A 1 113 ? -15.633 -19.562 -2.863 1 79.56 113 GLU A N 1
ATOM 898 C CA . GLU A 1 113 ? -16.359 -19.281 -4.098 1 79.56 113 GLU A CA 1
ATOM 899 C C . GLU A 1 113 ? -15.703 -18.141 -4.879 1 79.56 113 GLU A C 1
ATOM 901 O O . GLU A 1 113 ? -15.711 -18.141 -6.109 1 79.56 113 GLU A O 1
ATOM 906 N N . ASP A 1 114 ? -15.203 -17.203 -4.168 1 81.56 114 ASP A N 1
ATOM 907 C CA . ASP A 1 114 ? -14.523 -16.078 -4.816 1 81.56 114 ASP A CA 1
ATOM 908 C C . ASP A 1 114 ? -13.234 -16.531 -5.496 1 81.56 114 ASP A C 1
ATOM 910 O O . ASP A 1 114 ? -12.93 -16.109 -6.613 1 81.56 114 ASP A O 1
ATOM 914 N N . LEU A 1 115 ? -12.492 -17.453 -4.793 1 87.69 115 LEU A N 1
ATOM 915 C CA . LEU A 1 115 ? -11.273 -18 -5.383 1 87.69 115 LEU A CA 1
ATOM 916 C C . LEU A 1 115 ? -11.594 -18.812 -6.629 1 87.69 115 LEU A C 1
ATOM 918 O O . LEU A 1 115 ? -10.898 -18.688 -7.645 1 87.69 115 LEU A O 1
ATOM 922 N N . THR A 1 116 ? -12.656 -19.594 -6.523 1 88.12 116 THR A N 1
ATOM 923 C CA . THR A 1 116 ? -13.109 -20.391 -7.652 1 88.12 116 THR A CA 1
ATOM 924 C C . THR A 1 116 ? -13.531 -19.5 -8.812 1 88.12 116 THR A C 1
ATOM 926 O O . THR A 1 116 ? -13.234 -19.797 -9.977 1 88.12 116 THR A O 1
ATOM 929 N N . PHE A 1 117 ? -14.234 -18.438 -8.531 1 85.75 117 PHE A N 1
ATOM 930 C CA . PHE A 1 117 ? -14.656 -17.453 -9.531 1 85.75 117 PHE A CA 1
ATOM 931 C C . PHE A 1 117 ? -13.445 -16.875 -10.25 1 85.75 117 PHE A C 1
ATOM 933 O O . PHE A 1 117 ? -13.414 -16.828 -11.484 1 85.75 117 PHE A O 1
ATOM 940 N N . LEU A 1 118 ? -12.367 -16.469 -9.492 1 90.5 118 LEU A N 1
ATOM 941 C CA . LEU A 1 118 ? -11.172 -15.883 -10.086 1 90.5 118 LEU A CA 1
ATOM 942 C C . LEU A 1 118 ? -10.438 -16.891 -10.953 1 90.5 118 LEU A C 1
ATOM 944 O O . LEU A 1 118 ? -10.023 -16.578 -12.07 1 90.5 118 LEU A O 1
ATOM 948 N N . ARG A 1 119 ? -10.328 -18.125 -10.492 1 92.31 119 ARG A N 1
ATOM 949 C CA . ARG A 1 119 ? -9.703 -19.188 -11.289 1 92.31 119 ARG A CA 1
ATOM 950 C C . ARG A 1 119 ? -10.453 -19.391 -12.602 1 92.31 119 ARG A C 1
ATOM 952 O O . ARG A 1 119 ? -9.836 -19.531 -13.656 1 92.31 119 ARG A O 1
ATOM 959 N N . GLY A 1 120 ? -11.703 -19.422 -12.492 1 90.19 120 GLY A N 1
ATOM 960 C CA . GLY A 1 120 ? -12.516 -19.578 -13.688 1 90.19 120 GLY A CA 1
ATOM 961 C C . GLY A 1 120 ? -12.289 -18.5 -14.719 1 90.19 120 GLY A C 1
ATOM 962 O O . GLY A 1 120 ? -12.242 -18.781 -15.922 1 90.19 120 GLY A O 1
ATOM 963 N N . LEU A 1 121 ? -12.156 -17.281 -14.25 1 88.25 121 LEU A N 1
ATOM 964 C CA . LEU A 1 121 ? -11.922 -16.156 -15.164 1 88.25 121 LEU A CA 1
ATOM 965 C C . LEU A 1 121 ? -10.562 -16.281 -15.836 1 88.25 121 LEU A C 1
ATOM 967 O O . LEU A 1 121 ? -10.414 -15.969 -17.016 1 88.25 121 LEU A O 1
ATOM 971 N N . MET A 1 122 ? -9.586 -16.75 -15.062 1 89.56 122 MET A N 1
ATOM 972 C CA . MET A 1 122 ? -8.25 -16.938 -15.617 1 89.56 122 MET A CA 1
ATOM 973 C C . MET A 1 122 ? -8.242 -18.062 -16.656 1 89.56 122 MET A C 1
ATOM 975 O O . MET A 1 122 ? -7.637 -17.922 -17.719 1 89.56 122 MET A O 1
ATOM 979 N N . ASP A 1 123 ? -8.953 -19.078 -16.406 1 92.19 123 ASP A N 1
ATOM 980 C CA . ASP A 1 123 ? -9.055 -20.219 -17.328 1 92.19 123 ASP A CA 1
ATOM 981 C C . ASP A 1 123 ? -9.734 -19.812 -18.625 1 92.19 123 ASP A C 1
ATOM 983 O O . ASP A 1 123 ? -9.359 -20.281 -19.703 1 92.19 123 ASP A O 1
ATOM 987 N N . LYS A 1 124 ? -10.648 -18.922 -18.516 1 91.56 124 LYS A N 1
ATOM 988 C CA . LYS A 1 124 ? -11.414 -18.484 -19.688 1 91.56 124 LYS A CA 1
ATOM 989 C C . LYS A 1 124 ? -10.727 -17.312 -20.391 1 91.56 124 LYS A C 1
ATOM 991 O O . LYS A 1 124 ? -11.25 -16.781 -21.375 1 91.56 124 LYS A O 1
ATOM 996 N N . ALA A 1 1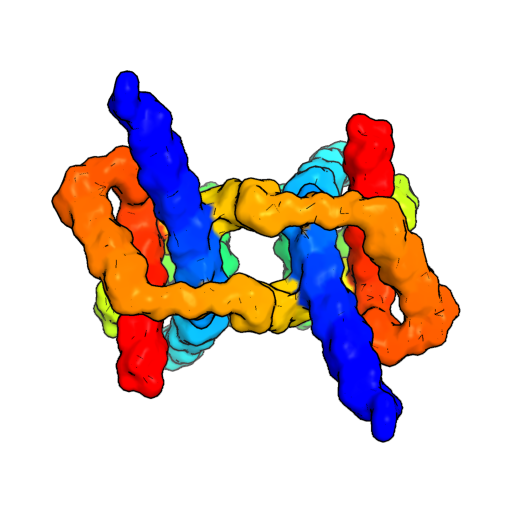25 ? -9.578 -16.922 -19.875 1 88.75 125 ALA A N 1
ATOM 997 C CA . ALA A 1 125 ? -8.812 -15.805 -20.422 1 88.75 125 ALA A CA 1
ATOM 998 C C . ALA A 1 125 ? -9.672 -14.547 -20.516 1 88.75 125 ALA A C 1
ATOM 1000 O O . ALA A 1 125 ? -9.727 -13.891 -21.547 1 88.75 125 ALA A O 1
ATOM 1001 N N . ASP A 1 126 ? -10.453 -14.305 -19.469 1 85.06 126 ASP A N 1
ATOM 1002 C CA . ASP A 1 126 ? -11.266 -13.094 -19.406 1 85.06 126 ASP A CA 1
ATOM 1003 C C . ASP A 1 126 ? -10.406 -11.836 -19.516 1 85.06 126 ASP A C 1
ATOM 1005 O O . ASP A 1 126 ? -9.344 -11.75 -18.891 1 85.06 126 ASP A O 1
ATOM 1009 N N . SER A 1 127 ? -10.805 -10.883 -20.25 1 86.75 127 SER A N 1
ATOM 1010 C CA . SER A 1 127 ? -10.016 -9.703 -20.578 1 86.75 127 SER A CA 1
ATOM 1011 C C . SER A 1 127 ? -9.758 -8.852 -19.328 1 86.75 127 SER A C 1
ATOM 1013 O O . SER A 1 127 ? -8.773 -8.109 -19.281 1 86.75 127 SER A O 1
ATOM 1015 N N . CYS A 1 128 ? -10.562 -8.945 -18.297 1 83.5 128 CYS A N 1
ATOM 1016 C CA . CYS A 1 128 ? -10.438 -8.125 -17.109 1 83.5 128 CYS A CA 1
ATOM 1017 C C . CYS A 1 128 ? -9.297 -8.609 -16.219 1 83.5 128 CYS A C 1
ATOM 1019 O O . CYS A 1 128 ? -8.766 -7.852 -15.406 1 83.5 128 CYS A O 1
ATOM 1021 N N . ILE A 1 129 ? -8.945 -9.867 -16.375 1 89.44 129 ILE A N 1
ATOM 1022 C CA . ILE A 1 129 ? -7.965 -10.43 -15.453 1 89.44 129 ILE A CA 1
ATOM 1023 C C . ILE A 1 129 ? -6.727 -10.891 -16.219 1 89.44 129 ILE A C 1
ATOM 1025 O O . ILE A 1 129 ? -5.648 -11.039 -15.641 1 89.44 129 ILE A O 1
ATOM 1029 N N . GLN A 1 130 ? -6.785 -10.961 -17.531 1 88.81 130 GLN A N 1
ATOM 1030 C CA . GLN A 1 130 ? -5.758 -11.594 -18.344 1 88.81 130 GLN A CA 1
ATOM 1031 C C . GLN A 1 130 ? -4.434 -10.844 -18.234 1 88.81 130 GLN A C 1
ATOM 1033 O O . GLN A 1 130 ? -3.367 -11.461 -18.156 1 88.81 130 GLN A O 1
ATOM 1038 N N . PRO A 1 131 ? -4.441 -9.523 -18.172 1 85.5 131 PRO A N 1
ATOM 1039 C CA . PRO A 1 131 ? -3.17 -8.789 -18.156 1 85.5 131 PRO A CA 1
ATOM 1040 C C . PRO A 1 131 ? -2.361 -9.039 -16.875 1 85.5 131 PRO A C 1
ATOM 1042 O O . PRO A 1 131 ? -1.16 -8.766 -16.844 1 85.5 131 PRO A O 1
ATOM 1045 N N . TYR A 1 132 ? -2.982 -9.602 -15.883 1 91.56 132 TYR A N 1
ATOM 1046 C CA . TYR A 1 132 ? -2.287 -9.82 -14.625 1 91.56 132 TYR A CA 1
ATOM 1047 C C . TYR A 1 132 ? -2.721 -11.133 -13.977 1 91.56 132 TYR A C 1
ATOM 1049 O O . TYR A 1 132 ? -2.82 -11.227 -12.758 1 91.56 132 TYR A O 1
ATOM 1057 N N . LYS A 1 133 ? -2.934 -12.094 -14.797 1 94.06 133 LYS A N 1
ATOM 1058 C CA . LYS A 1 133 ? -3.48 -13.375 -14.352 1 94.06 133 LYS A CA 1
ATOM 1059 C C . LYS A 1 133 ? -2.496 -14.102 -13.445 1 94.06 133 LYS A C 1
ATOM 1061 O O . LYS A 1 133 ? -2.898 -14.742 -12.469 1 94.06 133 LYS A O 1
ATOM 1066 N N . ASN A 1 134 ? -1.225 -13.969 -13.75 1 94.69 134 ASN A N 1
ATOM 1067 C CA . ASN A 1 134 ? -0.239 -14.68 -12.945 1 94.69 134 ASN A CA 1
ATOM 1068 C C . ASN A 1 134 ? -0.144 -14.102 -11.539 1 94.69 134 ASN A C 1
ATOM 1070 O O . ASN A 1 134 ? -0.002 -14.844 -10.562 1 94.69 134 ASN A O 1
ATOM 1074 N N . ALA A 1 135 ? -0.221 -12.781 -11.469 1 95.12 135 ALA A N 1
ATOM 1075 C CA . ALA A 1 135 ? -0.194 -12.141 -10.156 1 95.12 135 ALA A CA 1
ATOM 1076 C C . ALA A 1 135 ? -1.438 -12.492 -9.344 1 95.12 135 ALA A C 1
ATOM 1078 O O . ALA A 1 135 ? -1.35 -12.773 -8.148 1 95.12 135 ALA A O 1
ATOM 1079 N N . VAL A 1 136 ? -2.57 -12.484 -10.008 1 92.94 136 VAL A N 1
ATOM 1080 C CA . VAL A 1 136 ? -3.805 -12.859 -9.32 1 92.94 136 VAL A CA 1
ATOM 1081 C C . VAL A 1 136 ? -3.725 -14.32 -8.867 1 92.94 136 VAL A C 1
ATOM 1083 O O . VAL A 1 136 ? -4.141 -14.648 -7.758 1 92.94 136 VAL A O 1
ATOM 1086 N N . PHE A 1 137 ? -3.191 -15.156 -9.727 1 95.25 137 PHE A N 1
ATOM 1087 C CA . PHE A 1 137 ? -3.043 -16.562 -9.359 1 95.25 137 PHE A CA 1
ATOM 1088 C C . PHE A 1 137 ? -2.152 -16.703 -8.133 1 95.25 137 PHE A C 1
ATOM 1090 O O . PHE A 1 137 ? -2.434 -17.531 -7.254 1 95.25 137 PHE A O 1
ATOM 1097 N N . ALA A 1 138 ? -1.104 -15.953 -8.062 1 94.81 138 ALA A N 1
ATOM 1098 C CA . ALA A 1 138 ? -0.237 -15.977 -6.891 1 94.81 138 ALA A CA 1
ATOM 1099 C C . ALA A 1 138 ? -1.021 -15.648 -5.621 1 94.81 138 ALA A C 1
ATOM 1101 O O . ALA A 1 138 ? -0.834 -16.297 -4.586 1 94.81 138 ALA A O 1
ATOM 1102 N N . LEU A 1 139 ? -1.875 -14.68 -5.715 1 92.12 139 LEU A N 1
ATOM 1103 C CA . LEU A 1 139 ? -2.699 -14.289 -4.574 1 92.12 139 LEU A CA 1
ATOM 1104 C C . LEU A 1 139 ? -3.656 -15.414 -4.191 1 92.12 139 LEU A C 1
ATOM 1106 O O . LEU A 1 139 ? -3.855 -15.688 -3.004 1 92.12 139 LEU A O 1
ATOM 1110 N N . VAL A 1 140 ? -4.234 -16.047 -5.152 1 90.69 140 VAL A N 1
ATOM 1111 C CA . VAL A 1 140 ? -5.16 -17.156 -4.922 1 90.69 140 VAL A CA 1
ATOM 1112 C C . VAL A 1 140 ? -4.434 -18.297 -4.227 1 90.69 140 VAL A C 1
ATOM 1114 O O . VAL A 1 140 ? -4.922 -18.844 -3.229 1 90.69 140 VAL A O 1
ATOM 1117 N N . VAL A 1 141 ? -3.309 -18.672 -4.754 1 93.62 141 VAL A N 1
ATOM 1118 C CA . VAL A 1 141 ? -2.508 -19.75 -4.168 1 93.62 141 VAL A CA 1
ATOM 1119 C C . VAL A 1 141 ? -2.168 -19.406 -2.719 1 93.62 141 VAL A C 1
ATOM 1121 O O . VAL A 1 141 ? -2.27 -20.266 -1.835 1 93.62 141 VAL A O 1
ATOM 1124 N N . ALA A 1 142 ? -1.773 -18.156 -2.469 1 90.44 142 ALA A N 1
ATOM 1125 C CA . ALA A 1 142 ? -1.436 -17.719 -1.117 1 90.44 142 ALA A CA 1
ATOM 1126 C C . ALA A 1 142 ? -2.637 -17.844 -0.184 1 90.44 142 ALA A C 1
ATOM 1128 O O . ALA A 1 142 ? -2.506 -18.328 0.948 1 90.44 142 ALA A O 1
ATOM 1129 N N . ALA A 1 143 ? -3.744 -17.391 -0.618 1 85.94 143 ALA A N 1
ATOM 1130 C CA . ALA A 1 143 ? -4.969 -17.469 0.178 1 85.94 143 ALA A CA 1
ATOM 1131 C C . ALA A 1 143 ? -5.305 -18.906 0.534 1 85.94 143 ALA A C 1
ATOM 1133 O O . ALA A 1 143 ? -5.707 -19.203 1.664 1 85.94 143 ALA A O 1
ATOM 1134 N N . GLU A 1 144 ? -5.145 -19.828 -0.44 1 86.06 144 GLU A N 1
ATOM 1135 C CA . GLU A 1 144 ? -5.434 -21.25 -0.227 1 86.06 144 GLU A CA 1
ATOM 1136 C C . GLU A 1 144 ? -4.488 -21.859 0.803 1 86.06 144 GLU A C 1
ATOM 1138 O O . GLU A 1 144 ? -4.906 -22.656 1.641 1 86.06 144 GLU A O 1
ATOM 1143 N N . LYS A 1 145 ? -3.357 -21.406 0.745 1 86.75 145 LYS A N 1
ATOM 1144 C CA . LYS A 1 145 ? -2.373 -21.922 1.691 1 86.75 145 LYS A CA 1
ATOM 1145 C C . LYS A 1 145 ? -2.631 -21.391 3.098 1 86.75 145 LYS A C 1
ATOM 1147 O O . LYS A 1 145 ? -2.373 -22.078 4.086 1 86.75 145 LYS A O 1
ATOM 1152 N N . MET A 1 146 ? -3.029 -20.141 3.148 1 77.06 146 MET A N 1
ATOM 1153 C CA . MET A 1 146 ? -3.354 -19.547 4.445 1 77.06 146 MET A CA 1
ATOM 1154 C C . MET A 1 146 ? -4.562 -20.234 5.07 1 77.06 146 MET A C 1
ATOM 1156 O O . MET A 1 146 ? -4.625 -20.406 6.289 1 77.06 146 MET A O 1
ATOM 1160 N N . SER A 1 147 ? -5.543 -20.469 4.266 1 63.06 147 SER A N 1
ATOM 1161 C CA . SER A 1 147 ? -6.754 -21.125 4.758 1 63.06 147 SER A CA 1
ATOM 1162 C C . SER A 1 147 ? -6.477 -22.562 5.184 1 63.06 147 SER A C 1
ATOM 1164 O O . SER A 1 147 ? -7.27 -23.156 5.91 1 63.06 147 SER A O 1
ATOM 1166 N N . LEU A 1 148 ? -5.48 -23.016 4.602 1 56.94 148 LEU A N 1
ATOM 1167 C CA . LEU A 1 148 ? -5.098 -24.375 4.949 1 56.94 148 LEU A CA 1
ATOM 1168 C C . LEU A 1 148 ? -4.305 -24.406 6.25 1 56.94 148 LEU A C 1
ATOM 1170 O O . LEU A 1 148 ? -4.035 -25.484 6.797 1 56.94 148 LEU A O 1
ATOM 1174 N N . LYS A 1 149 ? -4.004 -23.266 6.699 1 52.12 149 LYS A N 1
ATOM 1175 C CA . LYS A 1 149 ? -3.295 -23.25 7.977 1 52.12 149 LYS A CA 1
ATOM 1176 C C . LYS A 1 149 ? -4.27 -23.125 9.148 1 52.12 149 LYS A C 1
ATOM 1178 O O . LYS A 1 149 ? -5.324 -22.5 9.016 1 52.12 149 LYS A O 1
ATOM 1183 N N . MET B 1 1 ? -25.938 -4.277 -24.297 1 29.77 1 MET B N 1
ATOM 1184 C CA . MET B 1 1 ? -26.109 -5.078 -23.078 1 29.77 1 MET B CA 1
ATOM 1185 C C . MET B 1 1 ? -24.766 -5.617 -22.594 1 29.77 1 MET B C 1
ATOM 1187 O O . MET B 1 1 ? -24.703 -6.227 -21.516 1 29.77 1 MET B O 1
ATOM 1191 N N . GLY B 1 2 ? -23.594 -5.793 -23.391 1 35.59 2 GLY B N 1
ATOM 1192 C CA . GLY B 1 2 ? -22.297 -6.453 -23.312 1 35.59 2 GLY B CA 1
ATOM 1193 C C . GLY B 1 2 ? -21.266 -5.66 -22.531 1 35.59 2 GLY B C 1
ATOM 1194 O O . GLY B 1 2 ? -20.469 -6.23 -21.781 1 35.59 2 GLY B O 1
ATOM 1195 N N . ALA B 1 3 ? -21.359 -4.395 -22.781 1 38.69 3 ALA B N 1
ATOM 1196 C CA . ALA B 1 3 ? -20.312 -3.48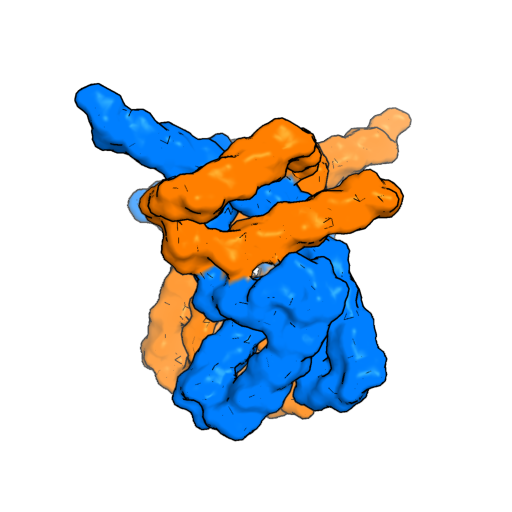8 -22.297 1 38.69 3 ALA B CA 1
ATOM 1197 C C . ALA B 1 3 ? -20.422 -3.27 -20.797 1 38.69 3 ALA B C 1
ATOM 1199 O O . ALA B 1 3 ? -19.422 -3.219 -20.094 1 38.69 3 ALA B O 1
ATOM 1200 N N . ARG B 1 4 ? -21.641 -3.121 -20.219 1 40.66 4 ARG B N 1
ATOM 1201 C CA . ARG B 1 4 ? -21.922 -2.9 -18.812 1 40.66 4 ARG B CA 1
ATOM 1202 C C . ARG B 1 4 ? -21.562 -4.129 -17.984 1 40.66 4 ARG B C 1
ATOM 1204 O O . ARG B 1 4 ? -21.078 -4.004 -16.859 1 40.66 4 ARG B O 1
ATOM 1211 N N . THR B 1 5 ? -21.828 -5.277 -18.531 1 42.34 5 THR B N 1
ATOM 1212 C CA . THR B 1 5 ? -21.547 -6.535 -17.859 1 42.34 5 THR B CA 1
ATOM 1213 C C . THR B 1 5 ? -20.047 -6.703 -17.641 1 42.34 5 THR B C 1
ATOM 1215 O O . THR B 1 5 ? -19.609 -7.203 -16.594 1 42.34 5 THR B O 1
ATOM 1218 N N . SER B 1 6 ? -19.344 -6.145 -18.672 1 51.94 6 SER B N 1
ATOM 1219 C CA . SER B 1 6 ? -17.891 -6.219 -18.609 1 51.94 6 SER B CA 1
ATOM 1220 C C . SER B 1 6 ? -17.344 -5.289 -17.531 1 51.94 6 SER B C 1
ATOM 1222 O O . SER B 1 6 ? -16.422 -5.66 -16.797 1 51.94 6 SER B O 1
ATOM 1224 N N . SER B 1 7 ? -18.109 -4.254 -17.344 1 60.12 7 SER B N 1
ATOM 1225 C CA . SER B 1 7 ? -17.641 -3.275 -16.375 1 60.12 7 SER B CA 1
ATOM 1226 C C . SER B 1 7 ? -17.875 -3.752 -14.938 1 60.12 7 SER B C 1
ATOM 1228 O O . SER B 1 7 ? -17.031 -3.582 -14.07 1 60.12 7 SER B O 1
ATOM 1230 N N . ASN B 1 8 ? -19 -4.578 -14.844 1 66.12 8 ASN B N 1
ATOM 1231 C CA . ASN B 1 8 ? -19.344 -5.074 -13.508 1 66.12 8 ASN B CA 1
ATOM 1232 C C . ASN B 1 8 ? -18.391 -6.191 -13.078 1 66.12 8 ASN B C 1
ATOM 1234 O O . ASN B 1 8 ? -18 -6.254 -11.906 1 66.12 8 ASN B O 1
ATOM 1238 N N . VAL B 1 9 ? -18.016 -7.004 -14.141 1 73.88 9 VAL B N 1
ATOM 1239 C CA . VAL B 1 9 ? -17.109 -8.102 -13.836 1 73.88 9 VAL B CA 1
ATOM 1240 C C . VAL B 1 9 ? -15.742 -7.555 -13.438 1 73.88 9 VAL B C 1
ATOM 1242 O O . VAL B 1 9 ? -15.148 -8 -12.453 1 73.88 9 VAL B O 1
ATOM 1245 N N . CYS B 1 10 ? -15.375 -6.504 -14.102 1 77.12 10 CYS B N 1
ATOM 1246 C CA . CYS B 1 10 ? -14.07 -5.906 -13.828 1 77.12 10 CYS B CA 1
ATOM 1247 C C . CYS B 1 10 ? -14.047 -5.262 -12.445 1 77.12 10 CYS B C 1
ATOM 1249 O O . CYS B 1 10 ? -13.062 -5.398 -11.711 1 77.12 10 CYS B O 1
ATOM 1251 N N . SER B 1 11 ? -15.156 -4.691 -12.109 1 73.5 11 SER B N 1
ATOM 1252 C CA . SER B 1 11 ? -15.242 -4.066 -10.789 1 73.5 11 SER B CA 1
ATOM 1253 C C . SER B 1 11 ? -15.227 -5.113 -9.68 1 73.5 11 SER B C 1
ATOM 1255 O O . SER B 1 11 ? -14.609 -4.906 -8.633 1 73.5 11 SER B O 1
ATOM 1257 N N . LYS B 1 12 ? -15.945 -6.156 -9.898 1 74.56 12 LYS B N 1
ATOM 1258 C CA . LYS B 1 12 ? -15.945 -7.238 -8.914 1 74.56 12 LYS B CA 1
ATOM 1259 C C . LYS B 1 12 ? -14.539 -7.824 -8.742 1 74.56 12 LYS B C 1
ATOM 1261 O O . LYS B 1 12 ? -14.125 -8.141 -7.629 1 74.56 12 LYS B O 1
ATOM 1266 N N . ILE B 1 13 ? -13.828 -7.949 -9.875 1 81.19 13 ILE B N 1
ATOM 1267 C CA . ILE B 1 13 ? -12.469 -8.461 -9.852 1 81.19 13 ILE B CA 1
ATOM 1268 C C . ILE B 1 13 ? -11.586 -7.531 -9.023 1 81.19 13 ILE B C 1
ATOM 1270 O O . ILE B 1 13 ? -10.82 -7.988 -8.172 1 81.19 13 ILE B O 1
ATOM 1274 N N . ASP B 1 14 ? -11.789 -6.254 -9.227 1 76.94 14 ASP B N 1
ATOM 1275 C CA . ASP B 1 14 ? -11.023 -5.281 -8.461 1 76.94 14 ASP B CA 1
ATOM 1276 C C . ASP B 1 14 ? -11.266 -5.445 -6.961 1 76.94 14 ASP B C 1
ATOM 1278 O O . ASP B 1 14 ? -10.328 -5.383 -6.16 1 76.94 14 ASP B O 1
ATOM 1282 N N . LEU B 1 15 ? -12.453 -5.645 -6.598 1 72.44 15 LEU B N 1
ATOM 1283 C CA . LEU B 1 15 ? -12.82 -5.816 -5.199 1 72.44 15 LEU B CA 1
ATOM 1284 C C . LEU B 1 15 ? -12.18 -7.078 -4.621 1 72.44 15 LEU B C 1
ATOM 1286 O O . LEU B 1 15 ? -11.609 -7.047 -3.527 1 72.44 15 LEU B O 1
ATOM 1290 N N . LEU B 1 16 ? -12.273 -8.133 -5.359 1 78.5 16 LEU B N 1
ATOM 1291 C CA . LEU B 1 16 ? -11.742 -9.406 -4.887 1 78.5 16 LEU B CA 1
ATOM 1292 C C . LEU B 1 16 ? -10.227 -9.367 -4.789 1 78.5 16 LEU B C 1
ATOM 1294 O O . LEU B 1 16 ? -9.641 -9.898 -3.838 1 78.5 16 LEU B O 1
ATOM 1298 N N . ILE B 1 17 ? -9.633 -8.711 -5.773 1 83.75 17 ILE B N 1
ATOM 1299 C CA . ILE B 1 17 ? -8.18 -8.594 -5.777 1 83.75 17 ILE B CA 1
ATOM 1300 C C . ILE B 1 17 ? -7.727 -7.766 -4.578 1 83.75 17 ILE B C 1
ATOM 1302 O O . ILE B 1 17 ? -6.785 -8.148 -3.873 1 83.75 17 ILE B O 1
ATOM 1306 N N . ALA B 1 18 ? -8.367 -6.676 -4.387 1 77.44 18 ALA B N 1
ATOM 1307 C CA . ALA B 1 18 ? -8.023 -5.84 -3.24 1 77.44 18 ALA B CA 1
ATOM 1308 C C . ALA B 1 18 ? -8.148 -6.621 -1.936 1 77.44 18 ALA B C 1
ATOM 1310 O O . ALA B 1 18 ? -7.254 -6.582 -1.091 1 77.44 18 ALA B O 1
ATOM 1311 N N . ASP B 1 19 ? -9.203 -7.398 -1.786 1 73.25 19 ASP B N 1
ATOM 1312 C CA . ASP B 1 19 ? -9.43 -8.211 -0.595 1 73.25 19 ASP B CA 1
ATOM 1313 C C . ASP B 1 19 ? -8.312 -9.242 -0.415 1 73.25 19 ASP B C 1
ATOM 1315 O O . ASP B 1 19 ? -7.844 -9.469 0.703 1 73.25 19 ASP B O 1
ATOM 1319 N N . LEU B 1 20 ? -7.953 -9.836 -1.558 1 82.75 20 LEU B N 1
ATOM 1320 C CA . LEU B 1 20 ? -6.895 -10.844 -1.502 1 82.75 20 LEU B CA 1
ATOM 1321 C C . LEU B 1 20 ? -5.566 -10.203 -1.1 1 82.75 20 LEU B C 1
ATOM 1323 O O . LEU B 1 20 ? -4.828 -10.766 -0.283 1 82.75 20 LEU B O 1
ATOM 1327 N N . VAL B 1 21 ? -5.305 -9.047 -1.67 1 83.88 21 VAL B N 1
ATOM 1328 C CA . VAL B 1 21 ? -4.059 -8.367 -1.333 1 83.88 21 VAL B CA 1
ATOM 1329 C C . VAL B 1 21 ? -4.023 -8.062 0.162 1 83.88 21 VAL B C 1
ATOM 1331 O O . VAL B 1 21 ? -3.039 -8.352 0.842 1 83.88 21 VAL B O 1
ATOM 1334 N N . TYR B 1 22 ? -5.055 -7.586 0.675 1 74.44 22 TYR B N 1
ATOM 1335 C CA . TYR B 1 22 ? -5.125 -7.23 2.088 1 74.44 22 TYR B CA 1
ATOM 1336 C C . TYR B 1 22 ? -4.984 -8.469 2.969 1 74.44 22 TYR B C 1
ATOM 1338 O O . TYR B 1 22 ? -4.406 -8.398 4.059 1 74.44 22 TYR B O 1
ATOM 1346 N N . ARG B 1 23 ? -5.449 -9.5 2.504 1 74.19 23 ARG B N 1
ATOM 1347 C CA . ARG B 1 23 ? -5.523 -10.711 3.316 1 74.19 23 ARG B CA 1
ATOM 1348 C C . ARG B 1 23 ? -4.188 -11.453 3.316 1 74.19 23 ARG B C 1
ATOM 1350 O O . ARG B 1 23 ? -3.758 -11.961 4.352 1 74.19 23 ARG B O 1
ATOM 1357 N N . VAL B 1 24 ? -3.594 -11.445 2.139 1 83.5 24 VAL B N 1
ATOM 1358 C CA . VAL B 1 24 ? -2.557 -12.469 2.041 1 83.5 24 VAL B CA 1
ATOM 1359 C C . VAL B 1 24 ? -1.182 -11.812 1.985 1 83.5 24 VAL B C 1
ATOM 1361 O O . VAL B 1 24 ? -0.159 -12.469 2.178 1 83.5 24 VAL B O 1
ATOM 1364 N N . ASP B 1 25 ? -1.112 -10.531 1.72 1 83.5 25 ASP B N 1
ATOM 1365 C CA . ASP B 1 25 ? 0.17 -9.891 1.439 1 83.5 25 ASP B CA 1
ATOM 1366 C C . ASP B 1 25 ? 1.145 -10.086 2.6 1 83.5 25 ASP B C 1
ATOM 1368 O O . ASP B 1 25 ? 2.318 -10.398 2.385 1 83.5 25 ASP B O 1
ATOM 1372 N N . GLU B 1 26 ? 0.722 -9.906 3.818 1 76.69 26 GLU B N 1
ATOM 1373 C CA . GLU B 1 26 ? 1.591 -10.023 4.984 1 76.69 26 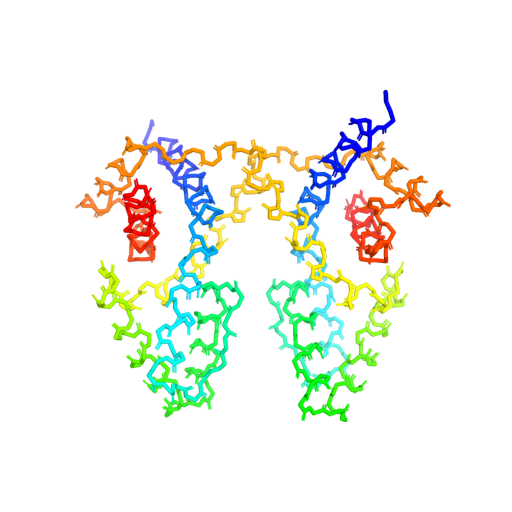GLU B CA 1
ATOM 1374 C C . GLU B 1 26 ? 2.213 -11.414 5.074 1 76.69 26 GLU B C 1
ATOM 1376 O O . GLU B 1 26 ? 3.422 -11.547 5.277 1 76.69 26 GLU B O 1
ATOM 1381 N N . ASP B 1 27 ? 1.383 -12.438 4.93 1 82 27 ASP B N 1
ATOM 1382 C CA . ASP B 1 27 ? 1.879 -13.805 5.02 1 82 27 ASP B CA 1
ATOM 1383 C C . ASP B 1 27 ? 2.793 -14.133 3.842 1 82 27 ASP B C 1
ATOM 1385 O O . ASP B 1 27 ? 3.801 -14.828 4.004 1 82 27 ASP B O 1
ATOM 1389 N N . LEU B 1 28 ? 2.375 -13.688 2.705 1 90.44 28 LEU B N 1
ATOM 1390 C CA . LEU B 1 28 ? 3.139 -13.977 1.497 1 90.44 28 LEU B CA 1
ATOM 1391 C C . LEU B 1 28 ? 4.52 -13.328 1.555 1 90.44 28 LEU B C 1
ATOM 1393 O O . LEU B 1 28 ? 5.516 -13.945 1.179 1 90.44 28 LEU B O 1
ATOM 1397 N N . VAL B 1 29 ? 4.547 -12.109 2.039 1 90.56 29 VAL B N 1
ATOM 1398 C CA . VAL B 1 29 ? 5.836 -11.43 2.088 1 90.56 29 VAL B CA 1
ATOM 1399 C C . VAL B 1 29 ? 6.699 -12.039 3.191 1 90.56 29 VAL B C 1
ATOM 1401 O O . VAL B 1 29 ? 7.926 -12.117 3.061 1 90.56 29 VAL B O 1
ATOM 1404 N N . LYS B 1 30 ? 6.141 -12.43 4.242 1 88.19 30 LYS B N 1
ATOM 1405 C CA . LYS B 1 30 ? 6.887 -13.141 5.273 1 88.19 30 LYS B CA 1
ATOM 1406 C C . LYS B 1 30 ? 7.512 -14.422 4.723 1 88.19 30 LYS B C 1
ATOM 1408 O O . LYS B 1 30 ? 8.672 -14.719 5 1 88.19 30 LYS B O 1
ATOM 1413 N N . ALA B 1 31 ? 6.73 -15.188 4.004 1 92.94 31 ALA B N 1
ATOM 1414 C CA . ALA B 1 31 ? 7.25 -16.391 3.359 1 92.94 31 ALA B CA 1
ATOM 1415 C C . ALA B 1 31 ? 8.398 -16.062 2.41 1 92.94 31 ALA B C 1
ATOM 1417 O O . ALA B 1 31 ? 9.414 -16.75 2.387 1 92.94 31 ALA B O 1
ATOM 1418 N N . LEU B 1 32 ? 8.234 -14.969 1.656 1 94.69 32 LEU B N 1
ATOM 1419 C CA . LEU B 1 32 ? 9.266 -14.531 0.728 1 94.69 32 LEU B CA 1
ATOM 1420 C C . LEU B 1 32 ? 10.547 -14.164 1.476 1 94.69 32 LEU B C 1
ATOM 1422 O O . LEU B 1 32 ? 11.633 -14.609 1.104 1 94.69 32 LEU B O 1
ATOM 1426 N N . ASN B 1 33 ? 10.367 -13.398 2.492 1 92.12 33 ASN B N 1
ATOM 1427 C CA . ASN B 1 33 ? 11.531 -12.969 3.268 1 92.12 33 ASN B CA 1
ATOM 1428 C C . ASN B 1 33 ? 12.234 -14.156 3.928 1 92.12 33 ASN B C 1
ATOM 1430 O O . ASN B 1 33 ? 13.461 -14.203 3.988 1 92.12 33 ASN B O 1
ATOM 1434 N N . THR B 1 34 ? 11.484 -15.055 4.449 1 93.5 34 THR B N 1
ATOM 1435 C CA . THR B 1 34 ? 12.047 -16.266 5.031 1 93.5 34 THR B CA 1
ATOM 1436 C C . THR B 1 34 ? 12.852 -17.031 3.99 1 93.5 34 THR B C 1
ATOM 1438 O O . THR B 1 34 ? 13.961 -17.5 4.27 1 93.5 34 THR B O 1
ATOM 1441 N N . PHE B 1 35 ? 12.289 -17.203 2.842 1 95.81 35 PHE B N 1
ATOM 1442 C CA . PHE B 1 35 ? 12.953 -17.875 1.738 1 95.81 35 PHE B CA 1
ATOM 1443 C C . PHE B 1 35 ? 14.266 -17.188 1.385 1 95.81 35 PHE B C 1
ATOM 1445 O O . PHE B 1 35 ? 15.297 -17.828 1.236 1 95.81 35 PHE B O 1
ATOM 1452 N N . LEU B 1 36 ? 14.211 -15.836 1.24 1 94.5 36 LEU B N 1
ATOM 1453 C CA . LEU B 1 36 ? 15.383 -15.07 0.848 1 94.5 36 LEU B CA 1
ATOM 1454 C C . LEU B 1 36 ? 16.484 -15.18 1.9 1 94.5 36 LEU B C 1
ATOM 1456 O O . LEU B 1 36 ? 17.672 -15.289 1.562 1 94.5 36 LEU B O 1
ATOM 1460 N N . LEU B 1 37 ? 16.078 -15.094 3.064 1 92.38 37 LEU B N 1
ATOM 1461 C CA . LEU B 1 37 ? 17.031 -15.258 4.156 1 92.38 37 LEU B CA 1
ATOM 1462 C C . LEU B 1 37 ? 17.688 -16.641 4.113 1 92.38 37 LEU B C 1
ATOM 1464 O O . LEU B 1 37 ? 18.906 -16.766 4.27 1 92.38 37 LEU B O 1
ATOM 1468 N N . HIS B 1 38 ? 16.938 -17.656 3.906 1 94 38 HIS B N 1
ATOM 1469 C CA . HIS B 1 38 ? 17.406 -19.031 3.85 1 94 38 HIS B CA 1
ATOM 1470 C C . HIS B 1 38 ? 18.391 -19.219 2.703 1 94 38 HIS B C 1
ATOM 1472 O O . HIS B 1 38 ? 19.375 -19.969 2.84 1 94 38 HIS B O 1
ATOM 1478 N N . GLU B 1 39 ? 18.141 -18.562 1.61 1 94.62 39 GLU B N 1
ATOM 1479 C CA . GLU B 1 39 ? 18.984 -18.703 0.417 1 94.62 39 GLU B CA 1
ATOM 1480 C C . GLU B 1 39 ? 20.172 -17.75 0.468 1 94.62 39 GLU B C 1
ATOM 1482 O O . GLU B 1 39 ? 20.938 -17.656 -0.498 1 94.62 39 GLU B O 1
ATOM 1487 N N . GLU B 1 40 ? 20.266 -16.984 1.562 1 92.38 40 GLU B N 1
ATOM 1488 C CA . GLU B 1 40 ? 21.328 -16 1.731 1 92.38 40 GLU B CA 1
ATOM 1489 C C . GLU B 1 40 ? 21.391 -15.039 0.546 1 92.38 40 GLU B C 1
ATOM 1491 O O . GLU B 1 40 ? 22.469 -14.75 0.028 1 92.38 40 GLU B O 1
ATOM 1496 N N . ALA B 1 41 ? 20.203 -14.688 0.051 1 92.31 41 ALA B N 1
ATOM 1497 C CA . ALA B 1 41 ? 20.109 -13.75 -1.062 1 92.31 41 ALA B CA 1
ATOM 1498 C C . ALA B 1 41 ? 20.641 -12.375 -0.662 1 92.31 41 ALA B C 1
ATOM 1500 O O . ALA B 1 41 ? 20.406 -11.906 0.451 1 92.31 41 ALA B O 1
ATOM 1501 N N . PRO B 1 42 ? 21.422 -11.758 -1.594 1 91.31 42 PRO B N 1
ATOM 1502 C CA . PRO B 1 42 ? 21.969 -10.43 -1.284 1 91.31 42 PRO B CA 1
ATOM 1503 C C . PRO B 1 42 ? 20.922 -9.32 -1.443 1 91.31 42 PRO B C 1
ATOM 1505 O O . PRO B 1 42 ? 21.234 -8.266 -2.012 1 91.31 42 PRO B O 1
ATOM 1508 N N . PHE B 1 43 ? 19.719 -9.648 -1.132 1 85.25 43 PHE B N 1
ATOM 1509 C CA . PHE B 1 43 ? 18.625 -8.688 -1.198 1 85.25 43 PHE B CA 1
ATOM 1510 C C . PHE B 1 43 ? 17.938 -8.562 0.153 1 85.25 43 PHE B C 1
ATOM 1512 O O . PHE B 1 43 ? 18 -9.484 0.976 1 85.25 43 PHE B O 1
ATOM 1519 N N . GLY B 1 44 ? 17.641 -7.461 0.507 1 73.44 44 GLY B N 1
ATOM 1520 C CA . GLY B 1 44 ? 17.031 -7.215 1.805 1 73.44 44 GLY B CA 1
ATOM 1521 C C . GLY B 1 44 ? 15.602 -7.707 1.895 1 73.44 44 GLY B C 1
ATOM 1522 O O . GLY B 1 44 ? 15.078 -8.289 0.943 1 73.44 44 GLY B O 1
ATOM 1523 N N . GLY B 1 45 ? 15 -7.691 3.115 1 81.69 45 GLY B N 1
ATOM 1524 C CA . GLY B 1 45 ? 13.609 -8.008 3.383 1 81.69 45 GLY B CA 1
ATOM 1525 C C . GLY B 1 45 ? 12.648 -6.965 2.854 1 81.69 45 GLY B C 1
ATOM 1526 O O . GLY B 1 45 ? 13 -5.789 2.748 1 81.69 45 GLY B O 1
ATOM 1527 N N . TYR B 1 46 ? 11.578 -7.504 2.395 1 83.69 46 TYR B N 1
ATOM 1528 C CA . TYR B 1 46 ? 10.516 -6.66 1.853 1 83.69 46 TYR B CA 1
ATOM 1529 C C . TYR B 1 46 ? 9.375 -6.516 2.846 1 83.69 46 TYR B C 1
ATOM 1531 O O . TYR B 1 46 ? 9.117 -7.422 3.645 1 83.69 46 TYR B O 1
ATOM 1539 N N . TYR B 1 47 ? 8.711 -5.359 2.85 1 76.88 47 TYR B N 1
ATOM 1540 C CA . TYR B 1 47 ? 7.535 -5.145 3.686 1 76.88 47 TYR B CA 1
ATOM 1541 C C . TYR B 1 47 ? 6.273 -5.645 2.992 1 76.88 47 TYR B C 1
ATOM 1543 O O . TYR B 1 47 ? 5.355 -6.145 3.645 1 76.88 47 TYR B O 1
ATOM 1551 N N . PHE B 1 48 ? 6.258 -5.43 1.702 1 82.25 48 PHE B N 1
ATOM 1552 C CA . PHE B 1 48 ? 5.184 -5.914 0.849 1 82.25 48 PHE B CA 1
ATOM 1553 C C . PHE B 1 48 ? 5.742 -6.691 -0.339 1 82.25 48 PHE B C 1
ATOM 1555 O O . PHE B 1 48 ? 6.891 -6.488 -0.733 1 82.25 48 PHE B O 1
ATOM 1562 N N . VAL B 1 49 ? 4.895 -7.539 -0.861 1 90 49 VAL B N 1
ATOM 1563 C CA . VAL B 1 49 ? 5.27 -8.234 -2.09 1 90 49 VAL B CA 1
ATOM 1564 C C . VAL B 1 49 ? 5.516 -7.215 -3.201 1 90 49 VAL B C 1
ATOM 1566 O O . VAL B 1 49 ? 6.422 -7.387 -4.023 1 90 49 VAL B O 1
ATOM 1569 N N . TRP B 1 50 ? 4.777 -6.219 -3.123 1 87.44 50 TRP B N 1
ATOM 1570 C CA . TRP B 1 50 ? 4.891 -5.129 -4.086 1 87.44 50 TRP B CA 1
ATOM 1571 C C . TRP B 1 50 ? 6.305 -4.559 -4.094 1 87.44 50 TRP B C 1
ATOM 1573 O O . TRP B 1 50 ? 6.812 -4.156 -5.145 1 87.44 50 TRP B O 1
ATOM 1583 N N . ASP B 1 51 ? 6.98 -4.457 -2.98 1 84.94 51 ASP B N 1
ATOM 1584 C CA . ASP B 1 51 ? 8.336 -3.93 -2.885 1 84.94 51 ASP B CA 1
ATOM 1585 C C . ASP B 1 51 ? 9.312 -4.758 -3.725 1 84.94 51 ASP B C 1
ATOM 1587 O O . ASP B 1 51 ? 10.188 -4.207 -4.387 1 84.94 51 ASP B O 1
ATOM 1591 N N . ALA B 1 52 ? 9.172 -6.012 -3.654 1 90.88 52 ALA B N 1
ATOM 1592 C CA . ALA B 1 52 ? 10.016 -6.902 -4.441 1 90.88 52 ALA B CA 1
ATOM 1593 C C . ALA B 1 52 ? 9.781 -6.707 -5.934 1 90.88 52 ALA B C 1
ATOM 1595 O O . ALA B 1 52 ? 10.734 -6.641 -6.715 1 90.88 52 ALA B O 1
ATOM 1596 N N . ALA B 1 53 ? 8.555 -6.594 -6.312 1 90.12 53 ALA B N 1
ATOM 1597 C CA . ALA B 1 53 ? 8.203 -6.363 -7.711 1 90.12 53 ALA B CA 1
ATOM 1598 C C . ALA B 1 53 ? 8.789 -5.047 -8.219 1 90.12 53 ALA B C 1
ATOM 1600 O O . ALA B 1 53 ? 9.336 -4.992 -9.32 1 90.12 53 ALA B O 1
ATOM 1601 N N . GLN B 1 54 ? 8.688 -4.055 -7.363 1 85.56 54 GLN B N 1
ATOM 1602 C CA . GLN B 1 54 ? 9.203 -2.742 -7.73 1 85.56 54 GLN B CA 1
ATOM 1603 C C . GLN B 1 54 ? 10.727 -2.76 -7.844 1 85.56 54 GLN B C 1
ATOM 1605 O O . GLN B 1 54 ? 11.297 -2.115 -8.727 1 85.56 54 GLN B O 1
ATOM 1610 N N . GLU B 1 55 ? 11.32 -3.412 -6.934 1 86.5 55 GLU B N 1
ATOM 1611 C CA . GLU B 1 55 ? 12.773 -3.506 -6.996 1 86.5 55 GLU B CA 1
ATOM 1612 C C . GLU B 1 55 ? 13.227 -4.215 -8.273 1 86.5 55 GLU B C 1
ATOM 1614 O O . GLU B 1 55 ? 14.188 -3.789 -8.922 1 86.5 55 GLU B O 1
ATOM 1619 N N . LEU B 1 56 ? 12.555 -5.297 -8.602 1 91.62 56 LEU B N 1
ATOM 1620 C CA . LEU B 1 56 ? 12.859 -6.012 -9.836 1 91.62 56 LEU B CA 1
ATOM 1621 C C . LEU B 1 56 ? 12.727 -5.09 -11.047 1 91.62 56 LEU B C 1
ATOM 1623 O O . LEU B 1 56 ? 13.594 -5.074 -11.922 1 91.62 56 LEU B O 1
ATOM 1627 N N . GLN B 1 57 ? 11.688 -4.312 -11.078 1 86.19 57 GLN B N 1
ATOM 1628 C CA . GLN B 1 57 ? 11.469 -3.369 -12.172 1 86.19 57 GLN B CA 1
ATOM 1629 C C . GLN B 1 57 ? 12.578 -2.32 -12.219 1 86.19 57 GLN B C 1
ATOM 1631 O O . GLN B 1 57 ? 13.117 -2.027 -13.289 1 86.19 57 GLN B O 1
ATOM 1636 N N . ARG B 1 58 ? 12.867 -1.767 -11.039 1 82.75 58 ARG B N 1
ATOM 1637 C CA . ARG B 1 58 ? 13.891 -0.731 -10.945 1 82.75 58 ARG B CA 1
ATOM 1638 C C . ARG B 1 58 ? 15.25 -1.258 -11.406 1 82.75 58 ARG B C 1
ATOM 1640 O O . ARG B 1 58 ? 15.961 -0.586 -12.156 1 82.75 58 ARG B O 1
ATOM 1647 N N . LEU B 1 59 ? 15.586 -2.453 -10.977 1 87.12 59 LEU B N 1
ATOM 1648 C CA . LEU B 1 59 ? 16.875 -3.053 -11.32 1 87.12 59 LEU B CA 1
ATOM 1649 C C . LEU B 1 59 ? 16.922 -3.402 -12.805 1 87.12 59 LEU B C 1
ATOM 1651 O O . LEU B 1 59 ? 17.984 -3.279 -13.438 1 87.12 59 LEU B O 1
ATOM 1655 N N . THR B 1 60 ? 15.781 -3.887 -13.336 1 88.25 60 THR B N 1
ATOM 1656 C CA . THR B 1 60 ? 15.734 -4.242 -14.75 1 88.25 60 THR B CA 1
ATOM 1657 C C . THR B 1 60 ? 16.047 -3.031 -15.625 1 88.25 60 THR B C 1
ATOM 1659 O O . THR B 1 60 ? 16.688 -3.164 -16.672 1 88.25 60 THR B O 1
ATOM 1662 N N . ALA B 1 61 ? 15.695 -1.921 -15.133 1 82.69 61 ALA B N 1
ATOM 1663 C CA . ALA B 1 61 ? 15.922 -0.689 -15.883 1 82.69 61 ALA B CA 1
ATOM 1664 C C . ALA B 1 61 ? 17.359 -0.209 -15.727 1 82.69 61 ALA B C 1
ATOM 1666 O O . ALA B 1 61 ? 17.906 0.44 -16.625 1 82.69 61 ALA B O 1
ATOM 1667 N N . LYS B 1 62 ? 18.094 -0.569 -14.695 1 85.19 62 LYS B N 1
ATOM 1668 C CA . LYS B 1 62 ? 19.328 0.143 -14.375 1 85.19 62 LYS B CA 1
ATOM 1669 C C . LYS B 1 62 ? 20.5 -0.826 -14.203 1 85.19 62 LYS B C 1
ATOM 1671 O O . LYS B 1 62 ? 21.656 -0.449 -14.383 1 85.19 62 LYS B O 1
ATOM 1676 N N . LYS B 1 63 ? 20.281 -1.977 -13.688 1 88.62 63 LYS B N 1
ATOM 1677 C CA . LYS B 1 63 ? 21.312 -2.953 -13.336 1 88.62 63 LYS B CA 1
ATOM 1678 C C . LYS B 1 63 ? 20.891 -4.363 -13.734 1 88.62 63 LYS B C 1
ATOM 1680 O O . LYS B 1 63 ? 20.531 -5.172 -12.875 1 88.62 63 LYS B O 1
ATOM 1685 N N . SER B 1 64 ? 21.203 -4.734 -14.93 1 89.25 64 SER B N 1
ATOM 1686 C CA . SER B 1 64 ? 20.641 -5.941 -15.523 1 89.25 64 SER B CA 1
ATOM 1687 C C . SER B 1 64 ? 21.141 -7.191 -14.805 1 89.25 64 SER B C 1
ATOM 1689 O O . SER B 1 64 ? 20.375 -8.148 -14.625 1 89.25 64 SER B O 1
ATOM 1691 N N . ASN B 1 65 ? 22.391 -7.215 -14.438 1 92 65 ASN B N 1
ATOM 1692 C CA . ASN B 1 65 ? 22.922 -8.391 -13.758 1 92 65 ASN B CA 1
ATOM 1693 C C . ASN B 1 65 ? 22.25 -8.602 -12.398 1 92 65 ASN B C 1
ATOM 1695 O O . ASN B 1 65 ? 21.875 -9.719 -12.055 1 92 65 ASN B O 1
ATOM 1699 N N . LYS B 1 66 ? 22.078 -7.523 -11.656 1 92.06 66 LYS B N 1
ATOM 1700 C CA . LYS B 1 66 ? 21.406 -7.613 -10.359 1 92.06 66 LYS B CA 1
ATOM 1701 C C . LYS B 1 66 ? 19.938 -7.973 -10.531 1 92.06 66 LYS B C 1
ATOM 1703 O O . LYS B 1 66 ? 19.359 -8.672 -9.695 1 92.06 66 LYS B O 1
ATOM 1708 N N . ALA B 1 67 ? 19.375 -7.441 -11.625 1 93.31 67 ALA B N 1
ATOM 1709 C CA . ALA B 1 67 ? 17.984 -7.77 -11.93 1 93.31 67 ALA B CA 1
ATOM 1710 C C . ALA B 1 67 ? 17.812 -9.266 -12.18 1 93.31 67 ALA B C 1
ATOM 1712 O O . ALA B 1 67 ? 16.859 -9.875 -11.695 1 93.31 67 ALA B O 1
ATOM 1713 N N . ALA B 1 68 ? 18.734 -9.828 -12.938 1 95.56 68 ALA B N 1
ATOM 1714 C CA . ALA B 1 68 ? 18.688 -11.258 -13.242 1 95.56 68 ALA B CA 1
ATOM 1715 C C . ALA B 1 68 ? 18.812 -1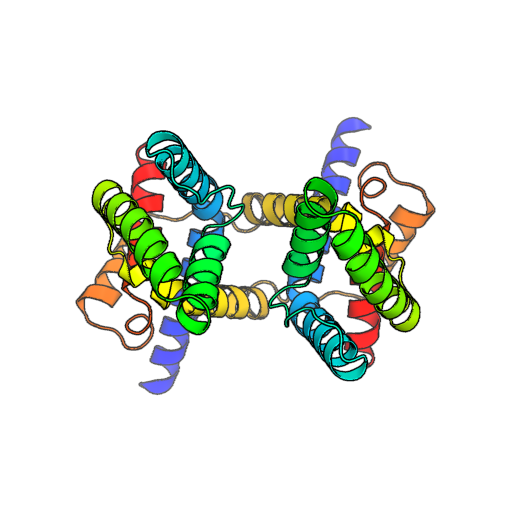2.094 -11.977 1 95.56 68 ALA B C 1
ATOM 1717 O O . ALA B 1 68 ? 18.125 -13.109 -11.828 1 95.56 68 ALA B O 1
ATOM 1718 N N . ALA B 1 69 ? 19.688 -11.648 -11.109 1 95.75 69 ALA B N 1
ATOM 1719 C CA . ALA B 1 69 ? 19.859 -12.352 -9.844 1 95.75 69 ALA B CA 1
ATOM 1720 C C . ALA B 1 69 ? 18.578 -12.312 -9.016 1 95.75 69 ALA B C 1
ATOM 1722 O O . ALA B 1 69 ? 18.125 -13.344 -8.516 1 95.75 69 ALA B O 1
ATOM 1723 N N . LEU B 1 70 ? 18.016 -11.133 -8.906 1 95.81 70 LEU B N 1
ATOM 1724 C CA . LEU B 1 70 ? 16.797 -11.016 -8.133 1 95.81 70 LEU B CA 1
ATOM 1725 C C . LEU B 1 70 ? 15.672 -11.836 -8.758 1 95.81 70 LEU B C 1
ATOM 1727 O O . LEU B 1 70 ? 14.93 -12.531 -8.047 1 95.81 70 LEU B O 1
ATOM 1731 N N . LYS B 1 71 ? 15.586 -11.727 -10.023 1 96.5 71 LYS B N 1
ATOM 1732 C CA . LYS B 1 71 ? 14.555 -12.492 -10.719 1 96.5 71 LYS B CA 1
ATOM 1733 C C . LYS B 1 71 ? 14.734 -13.992 -10.492 1 96.5 71 LYS B C 1
ATOM 1735 O O . LYS B 1 71 ? 13.75 -14.727 -10.406 1 96.5 71 LYS B O 1
ATOM 1740 N N . GLY B 1 72 ? 15.953 -14.5 -10.477 1 97.31 72 GLY B N 1
ATOM 1741 C CA . GLY B 1 72 ? 16.234 -15.891 -10.164 1 97.31 72 GLY B CA 1
ATOM 1742 C C . GLY B 1 72 ? 15.727 -16.312 -8.797 1 97.31 72 GLY B C 1
ATOM 1743 O O . GLY B 1 72 ? 15.062 -17.344 -8.664 1 97.31 72 GLY B O 1
ATOM 1744 N N . PHE B 1 73 ? 16 -15.539 -7.816 1 97.44 73 PHE B N 1
ATOM 1745 C CA . PHE B 1 73 ? 15.539 -15.836 -6.465 1 97.44 73 PHE B CA 1
ATOM 1746 C C . PHE B 1 73 ? 14.016 -15.789 -6.391 1 97.44 73 PHE B C 1
ATOM 1748 O O . PHE B 1 73 ? 13.383 -16.688 -5.828 1 97.44 73 PHE B O 1
ATOM 1755 N N . LEU B 1 74 ? 13.484 -14.742 -6.996 1 97.25 74 LEU B N 1
ATOM 1756 C CA . LEU B 1 74 ? 12.031 -14.617 -6.992 1 97.25 74 LEU B CA 1
ATOM 1757 C C . LEU B 1 74 ? 11.383 -15.781 -7.727 1 97.25 74 LEU B C 1
ATOM 1759 O O . LEU B 1 74 ? 10.328 -16.266 -7.324 1 97.25 74 LEU B O 1
ATOM 1763 N N . GLY B 1 75 ? 12.008 -16.188 -8.82 1 97.62 75 GLY B N 1
ATOM 1764 C CA . GLY B 1 75 ? 11.523 -17.344 -9.562 1 97.62 75 GLY B CA 1
ATOM 1765 C C . GLY B 1 75 ? 11.539 -18.625 -8.742 1 97.62 75 GLY B C 1
ATOM 1766 O O . GLY B 1 75 ? 10.578 -19.406 -8.781 1 97.62 75 GLY B O 1
ATOM 1767 N N . SER B 1 76 ? 12.594 -18.844 -8.016 1 97.62 76 SER B N 1
ATOM 1768 C CA . SER B 1 76 ? 12.688 -20.016 -7.156 1 97.62 76 SER B CA 1
ATOM 1769 C C . SER B 1 76 ? 11.617 -20 -6.07 1 97.62 76 SER B C 1
ATOM 1771 O O . SER B 1 76 ? 10.984 -21.031 -5.797 1 97.62 76 SER B O 1
ATOM 1773 N N . PHE B 1 77 ? 11.461 -18.859 -5.461 1 97.56 77 PHE B N 1
ATOM 1774 C CA . PHE B 1 77 ? 10.414 -18.703 -4.457 1 97.56 77 PHE B CA 1
ATOM 1775 C C . PHE B 1 77 ? 9.039 -19 -5.059 1 97.56 77 PHE B C 1
ATOM 1777 O O . PHE B 1 77 ? 8.258 -19.766 -4.48 1 97.56 77 PHE B O 1
ATOM 1784 N N . ALA B 1 78 ? 8.766 -18.344 -6.16 1 97.31 78 ALA B N 1
ATOM 1785 C CA . ALA B 1 78 ? 7.469 -18.5 -6.82 1 97.31 78 ALA B CA 1
ATOM 1786 C C . ALA B 1 78 ? 7.188 -19.969 -7.129 1 97.31 78 ALA B C 1
ATOM 1788 O O . ALA B 1 78 ? 6.094 -20.469 -6.852 1 97.31 78 ALA B O 1
ATOM 1789 N N . GLN B 1 79 ? 8.164 -20.672 -7.676 1 97.12 79 GLN B N 1
ATOM 1790 C CA . GLN B 1 79 ? 8.023 -22.078 -8 1 97.12 79 GLN B CA 1
ATOM 1791 C C . GLN B 1 79 ? 7.719 -22.906 -6.75 1 97.12 79 GLN B C 1
ATOM 1793 O O . GLN B 1 79 ? 6.805 -23.734 -6.754 1 97.12 79 GLN B O 1
ATOM 1798 N N . GLN B 1 80 ? 8.398 -22.703 -5.707 1 96.19 80 GLN B N 1
ATOM 1799 C CA . GLN B 1 80 ? 8.188 -23.438 -4.457 1 96.19 80 GLN B CA 1
ATOM 1800 C C . GLN B 1 80 ? 6.816 -23.125 -3.869 1 96.19 80 GLN B C 1
ATOM 1802 O O . GLN B 1 80 ? 6.188 -23.984 -3.26 1 96.19 80 GLN B O 1
ATOM 1807 N N . TYR B 1 81 ? 6.449 -21.906 -3.998 1 95.12 81 TYR B N 1
ATOM 1808 C CA . TYR B 1 81 ? 5.191 -21.469 -3.4 1 95.12 81 TYR B CA 1
ATOM 1809 C C . TYR B 1 81 ? 4.008 -21.906 -4.254 1 95.12 81 TYR B C 1
ATOM 1811 O O . TYR B 1 81 ? 2.875 -21.984 -3.766 1 95.12 81 TYR B O 1
ATOM 1819 N N . GLY B 1 82 ? 4.234 -22.125 -5.562 1 94.75 82 GLY B N 1
ATOM 1820 C CA . GLY B 1 82 ? 3.193 -22.703 -6.406 1 94.75 82 GLY B CA 1
ATOM 1821 C C . GLY B 1 82 ? 2.654 -21.719 -7.434 1 94.75 82 GLY B C 1
ATOM 1822 O O . GLY B 1 82 ? 1.481 -21.781 -7.805 1 94.75 82 GLY B O 1
ATOM 1823 N N . PHE B 1 83 ? 3.441 -20.703 -7.793 1 94.81 83 PHE B N 1
ATOM 1824 C CA . PHE B 1 83 ? 3.018 -19.766 -8.836 1 94.81 83 PHE B CA 1
ATOM 1825 C C . PHE B 1 83 ? 4.199 -19.375 -9.719 1 94.81 83 PHE B C 1
ATOM 1827 O O . PHE B 1 83 ? 5.281 -19.953 -9.609 1 94.81 83 PHE B O 1
ATOM 1834 N N . SER B 1 84 ? 3.92 -18.516 -10.703 1 96.44 84 SER B N 1
ATOM 1835 C CA . SER B 1 84 ? 4.926 -18.156 -11.703 1 96.44 84 SER B CA 1
ATOM 1836 C C . SER B 1 84 ? 5.66 -16.875 -11.32 1 96.44 84 SER B C 1
ATOM 1838 O O . SER B 1 84 ? 5.055 -15.945 -10.789 1 96.44 84 SER B O 1
ATOM 1840 N N . VAL B 1 85 ? 6.914 -16.812 -11.766 1 96.69 85 VAL B N 1
ATOM 1841 C CA . VAL B 1 85 ? 7.723 -15.617 -11.57 1 96.69 85 VAL B CA 1
ATOM 1842 C C . VAL B 1 85 ? 7.086 -14.438 -12.312 1 96.69 85 VAL B C 1
ATOM 1844 O O . VAL B 1 85 ? 7.289 -13.281 -11.938 1 96.69 85 VAL B O 1
ATOM 1847 N N . ALA B 1 86 ? 6.262 -14.727 -13.312 1 95.19 86 ALA B N 1
ATOM 1848 C CA . ALA B 1 86 ? 5.586 -13.688 -14.094 1 95.19 86 ALA B CA 1
ATOM 1849 C C . ALA B 1 86 ? 4.68 -12.836 -13.211 1 95.19 86 ALA B C 1
ATOM 1851 O O . ALA B 1 86 ? 4.379 -11.688 -13.539 1 95.19 86 ALA B O 1
ATOM 1852 N N . ALA B 1 87 ? 4.289 -13.398 -12.023 1 96.56 87 ALA B N 1
ATOM 1853 C CA . ALA B 1 87 ? 3.438 -12.68 -11.086 1 96.56 87 ALA B CA 1
ATOM 1854 C C . ALA B 1 87 ? 4.074 -11.352 -10.68 1 96.56 87 ALA B C 1
ATOM 1856 O O . ALA B 1 87 ? 3.395 -10.328 -10.602 1 96.56 87 ALA B O 1
ATOM 1857 N N . PHE B 1 88 ? 5.395 -11.359 -10.469 1 95.56 88 PHE B N 1
ATOM 1858 C CA . PHE B 1 88 ? 6.086 -10.172 -9.984 1 95.56 88 PHE B CA 1
ATOM 1859 C C . PHE B 1 88 ? 6.133 -9.094 -11.062 1 95.56 88 PHE B C 1
ATOM 1861 O O . PHE B 1 88 ? 6.156 -7.898 -10.758 1 95.56 88 PHE B O 1
ATOM 1868 N N . GLU B 1 89 ? 6.094 -9.453 -12.328 1 92.5 89 GLU B N 1
ATOM 1869 C CA . GLU B 1 89 ? 6.094 -8.5 -13.438 1 92.5 89 GLU B CA 1
ATOM 1870 C C . GLU B 1 89 ? 4.715 -7.871 -13.617 1 92.5 89 GLU B C 1
ATOM 1872 O O . GLU B 1 89 ? 4.594 -6.777 -14.172 1 92.5 89 GLU B O 1
ATOM 1877 N N . GLU B 1 90 ? 3.707 -8.555 -13.164 1 91.31 90 GLU B N 1
ATOM 1878 C CA . GLU B 1 90 ? 2.32 -8.133 -13.344 1 91.31 90 GLU B CA 1
ATOM 1879 C C . GLU B 1 90 ? 1.798 -7.43 -12.094 1 91.31 90 GLU B C 1
ATOM 1881 O O . GLU B 1 90 ? 0.682 -6.906 -12.086 1 91.31 90 GLU B O 1
ATOM 1886 N N . TRP B 1 91 ? 2.584 -7.383 -10.984 1 92.62 91 TRP B N 1
ATOM 1887 C CA . TRP B 1 91 ? 2.082 -6.992 -9.672 1 92.62 91 TRP B CA 1
ATOM 1888 C C . TRP B 1 91 ? 1.593 -5.547 -9.688 1 92.62 91 TRP B C 1
ATOM 1890 O O . TRP B 1 91 ? 0.704 -5.18 -8.914 1 92.62 91 TRP B O 1
ATOM 1900 N N . GLN B 1 92 ? 2.166 -4.715 -10.594 1 84.38 92 GLN B N 1
ATOM 1901 C CA . GLN B 1 92 ? 1.725 -3.33 -10.703 1 84.38 92 GLN B CA 1
ATOM 1902 C C . GLN B 1 92 ? 0.239 -3.25 -11.047 1 84.38 92 GLN B C 1
ATOM 1904 O O . GLN B 1 92 ? -0.477 -2.389 -10.531 1 84.38 92 GLN B O 1
ATOM 1909 N N . GLU B 1 93 ? -0.183 -4.141 -11.914 1 83.19 93 GLU B N 1
ATOM 1910 C C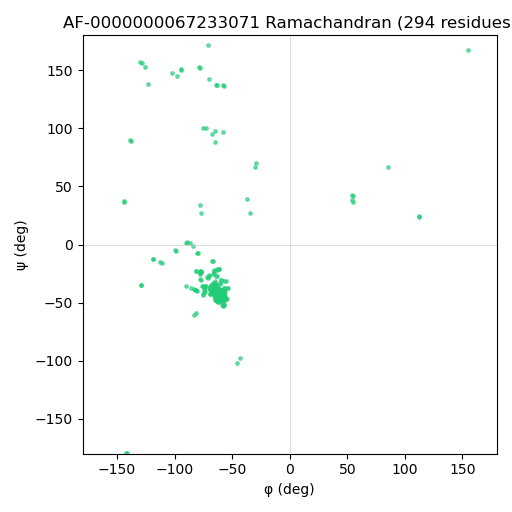A . GLU B 1 93 ? -1.591 -4.152 -12.297 1 83.19 93 GLU B CA 1
ATOM 1911 C C . GLU B 1 93 ? -2.484 -4.52 -11.117 1 83.19 93 GLU B C 1
ATOM 1913 O O . GLU B 1 93 ? -3.594 -4 -10.984 1 83.19 93 GLU B O 1
ATOM 1918 N N . VAL B 1 94 ? -1.998 -5.41 -10.258 1 87.56 94 VAL B N 1
ATOM 1919 C CA . VAL B 1 94 ? -2.703 -5.77 -9.031 1 87.56 94 VAL B CA 1
ATOM 1920 C C . VAL B 1 94 ? -2.854 -4.535 -8.148 1 87.56 94 VAL B C 1
ATOM 1922 O O . VAL B 1 94 ? -3.926 -4.293 -7.59 1 87.56 94 VAL B O 1
ATOM 1925 N N . MET B 1 95 ? -1.861 -3.771 -8.039 1 82.81 95 MET B N 1
ATOM 1926 C CA . MET B 1 95 ? -1.904 -2.576 -7.203 1 82.81 95 MET B CA 1
ATOM 1927 C C . MET B 1 95 ? -2.854 -1.536 -7.785 1 82.81 95 MET B C 1
ATOM 1929 O O . MET B 1 95 ? -3.549 -0.837 -7.047 1 82.81 95 MET B O 1
ATOM 1933 N N . TYR B 1 96 ? -2.912 -1.449 -9.094 1 75.56 96 TYR B N 1
ATOM 1934 C CA . TYR B 1 96 ? -3.869 -0.544 -9.719 1 75.56 96 TYR B CA 1
ATOM 1935 C C . TYR B 1 96 ? -5.301 -0.971 -9.422 1 75.56 96 TYR B C 1
ATOM 1937 O O . TYR B 1 96 ? -6.148 -0.135 -9.102 1 75.56 96 TYR B O 1
ATOM 1945 N N . ALA B 1 97 ? -5.531 -2.312 -9.609 1 75.31 97 ALA B N 1
ATOM 1946 C CA . ALA B 1 97 ? -6.859 -2.836 -9.305 1 75.31 97 ALA B CA 1
ATOM 1947 C C . ALA B 1 97 ? -7.242 -2.533 -7.855 1 75.31 97 ALA B C 1
ATOM 1949 O O . ALA B 1 97 ? -8.367 -2.113 -7.578 1 75.31 97 ALA B O 1
ATOM 1950 N N . LYS B 1 98 ? -6.355 -2.785 -6.961 1 77.81 98 LYS B N 1
ATOM 1951 C CA . LYS B 1 98 ? -6.578 -2.49 -5.547 1 77.81 98 LYS B CA 1
ATOM 1952 C C . LYS B 1 98 ? -6.906 -1.016 -5.336 1 77.81 98 LYS B C 1
ATOM 1954 O O . LYS B 1 98 ? -7.828 -0.678 -4.594 1 77.81 98 LYS B O 1
ATOM 1959 N N . ASN B 1 99 ? -6.188 -0.14 -5.98 1 68.38 99 ASN B N 1
ATOM 1960 C CA . ASN B 1 99 ? -6.383 1.3 -5.848 1 68.38 99 ASN B CA 1
ATOM 1961 C C . ASN B 1 99 ? -7.746 1.731 -6.375 1 68.38 99 ASN B C 1
ATOM 1963 O O . ASN B 1 99 ? -8.398 2.604 -5.793 1 68.38 99 ASN B O 1
ATOM 1967 N N . ARG B 1 100 ? -8.133 1.109 -7.508 1 65.25 100 ARG B N 1
ATOM 1968 C CA . ARG B 1 100 ? -9.453 1.404 -8.055 1 65.25 100 ARG B CA 1
ATOM 1969 C C . ARG B 1 100 ? -10.547 1.068 -7.051 1 65.25 100 ARG B C 1
ATOM 1971 O O . ARG B 1 100 ? -11.484 1.845 -6.867 1 65.25 100 ARG B O 1
ATOM 1978 N N . ARG B 1 101 ? -10.398 -0.154 -6.523 1 63.72 101 ARG B N 1
ATOM 1979 C CA . ARG B 1 101 ? -11.344 -0.557 -5.488 1 63.72 101 ARG B CA 1
ATOM 1980 C C . ARG B 1 101 ? -11.328 0.423 -4.32 1 63.72 101 ARG B C 1
ATOM 1982 O O . ARG B 1 101 ? -12.383 0.803 -3.807 1 63.72 101 ARG B O 1
ATOM 1989 N N . ASP B 1 102 ? -10.266 0.633 -3.893 1 60.22 102 ASP B N 1
ATOM 1990 C CA . ASP B 1 102 ? -10.125 1.508 -2.73 1 60.22 102 ASP B CA 1
ATOM 1991 C C . ASP B 1 102 ? -10.742 2.879 -3 1 60.22 102 ASP B C 1
ATOM 1993 O O . ASP B 1 102 ? -11.312 3.496 -2.098 1 60.22 102 ASP B O 1
ATOM 1997 N N . HIS B 1 103 ? -10.664 3.213 -4.191 1 54.28 103 HIS B N 1
ATOM 1998 C CA . HIS B 1 103 ? -11.266 4.48 -4.578 1 54.28 103 HIS B CA 1
ATOM 1999 C C . HIS B 1 103 ? -12.789 4.375 -4.637 1 54.28 103 HIS B C 1
ATOM 2001 O O . HIS B 1 103 ? -13.492 5.328 -4.301 1 54.28 103 HIS B O 1
ATOM 2007 N N . THR B 1 104 ? -13.266 3.199 -5.25 1 51.19 104 THR B N 1
ATOM 2008 C CA . THR B 1 104 ? -14.703 3.027 -5.43 1 51.19 104 THR B CA 1
ATOM 2009 C C . THR B 1 104 ? -15.359 2.52 -4.148 1 51.19 104 THR B C 1
ATOM 2011 O O . THR B 1 104 ? -16.531 2.781 -3.898 1 51.19 104 THR B O 1
ATOM 2014 N N . GLY B 1 105 ? -14.859 1.394 -3.758 1 44.41 105 GLY B N 1
ATOM 2015 C CA . GLY B 1 105 ? -15.516 0.804 -2.604 1 44.41 105 GLY B CA 1
ATOM 2016 C C . GLY B 1 105 ? -15.766 1.8 -1.487 1 44.41 105 GLY B C 1
ATOM 2017 O O . GLY B 1 105 ? -16.891 1.922 -0.996 1 44.41 105 GLY B O 1
ATOM 2018 N N . TYR B 1 106 ? -14.969 1.787 -0.468 1 45.19 106 TYR B N 1
ATOM 2019 C CA . TYR B 1 106 ? -15.344 2.611 0.676 1 45.19 106 TYR B CA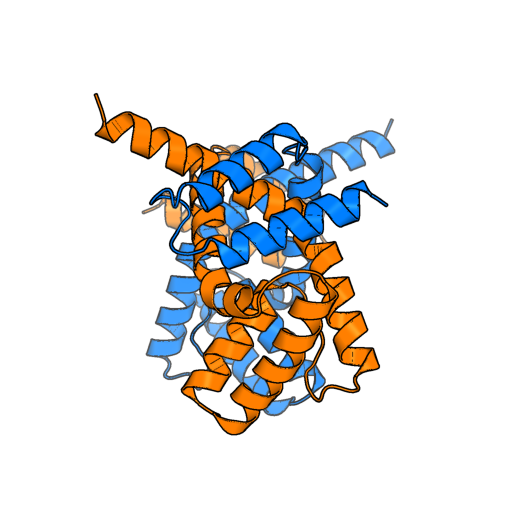 1
ATOM 2020 C C . TYR B 1 106 ? -15.484 4.074 0.272 1 45.19 106 TYR B C 1
ATOM 2022 O O . TYR B 1 106 ? -14.586 4.633 -0.366 1 45.19 106 TYR B O 1
ATOM 2030 N N . PRO B 1 107 ? -16.75 4.391 0.031 1 44.16 107 PRO B N 1
ATOM 2031 C CA . PRO B 1 107 ? -16.844 5.848 -0.107 1 44.16 107 PRO B CA 1
ATOM 2032 C C . PRO B 1 107 ? -15.797 6.582 0.723 1 44.16 107 PRO B C 1
ATOM 2034 O O . PRO B 1 107 ? -15.812 6.516 1.954 1 44.16 107 PRO B O 1
ATOM 2037 N N . LEU B 1 108 ? -14.539 6.434 0.365 1 50.72 108 LEU B N 1
ATOM 2038 C CA . LEU B 1 108 ? -13.445 7.238 0.906 1 50.72 108 LEU B CA 1
ATOM 2039 C C . LEU B 1 108 ? -13.914 8.664 1.182 1 50.72 108 LEU B C 1
ATOM 2041 O O . LEU B 1 108 ? -13.523 9.594 0.478 1 50.72 108 LEU B O 1
ATOM 2045 N N . GLU B 1 109 ? -15.227 8.68 1.433 1 52.12 109 GLU B N 1
ATOM 2046 C CA . GLU B 1 109 ? -15.617 10.062 1.663 1 52.12 109 GLU B CA 1
ATOM 2047 C C . GLU B 1 109 ? -15 10.602 2.951 1 52.12 109 GLU B C 1
ATOM 2049 O O . GLU B 1 109 ? -15.156 10.008 4.02 1 52.12 109 GLU B O 1
ATOM 2054 N N . THR B 1 110 ? -13.992 11.203 2.852 1 64.31 110 THR B N 1
ATOM 2055 C CA . THR B 1 110 ? -13.484 11.984 3.977 1 64.31 110 THR B CA 1
ATOM 2056 C C . THR B 1 110 ? -14.32 13.242 4.184 1 64.31 110 THR B C 1
ATOM 2058 O O . THR B 1 110 ? -14.312 14.148 3.34 1 64.31 110 THR B O 1
ATOM 2061 N N . ARG B 1 111 ? -15.242 13.141 5.215 1 70.94 111 ARG B N 1
ATOM 2062 C CA . ARG B 1 111 ? -16.078 14.297 5.539 1 70.94 111 ARG B CA 1
ATOM 2063 C C . ARG B 1 111 ? -15.305 15.312 6.375 1 70.94 111 ARG B C 1
ATOM 2065 O O . ARG B 1 111 ? -14.344 14.961 7.059 1 70.94 111 ARG B O 1
ATOM 2072 N N . THR B 1 112 ? -15.68 16.469 6.258 1 81.44 112 THR B N 1
ATOM 2073 C CA . THR B 1 112 ? -15.07 17.547 7.031 1 81.44 112 THR B CA 1
ATOM 2074 C C . THR B 1 112 ? -15.109 17.234 8.523 1 81.44 112 THR B C 1
ATOM 2076 O O . THR B 1 112 ? -14.164 17.531 9.25 1 81.44 112 THR B O 1
ATOM 2079 N N . GLU B 1 113 ? -16.141 16.641 9.016 1 78.94 113 GLU B N 1
ATOM 2080 C CA . GLU B 1 113 ? -16.297 16.281 10.422 1 78.94 113 GLU B CA 1
ATOM 2081 C C . GLU B 1 113 ? -15.242 15.273 10.867 1 78.94 113 GLU B C 1
ATOM 2083 O O . GLU B 1 113 ? -14.797 15.305 12.016 1 78.94 113 GLU B O 1
ATOM 2088 N N . ASP B 1 114 ? -14.922 14.391 9.992 1 81.56 114 ASP B N 1
ATOM 2089 C CA . ASP B 1 114 ? -13.898 13.398 10.305 1 81.56 114 ASP B CA 1
ATOM 2090 C C . ASP B 1 114 ? -12.531 14.055 10.469 1 81.56 114 ASP B C 1
ATOM 2092 O O . ASP B 1 114 ? -11.773 13.703 11.383 1 81.56 114 ASP B O 1
ATOM 2096 N N . LEU B 1 115 ? -12.25 15.031 9.562 1 87.69 115 LEU B N 1
ATOM 2097 C CA . LEU B 1 115 ? -11 15.766 9.672 1 87.69 115 LEU B CA 1
ATOM 2098 C C . LEU B 1 115 ? -10.945 16.562 10.969 1 87.69 115 LEU B C 1
ATOM 2100 O O . LEU B 1 115 ? -9.914 16.578 11.648 1 87.69 115 LEU B O 1
ATOM 2104 N N . THR B 1 116 ? -12.07 17.203 11.297 1 88.31 116 THR B N 1
ATOM 2105 C CA . THR B 1 116 ? -12.18 17.953 12.547 1 88.31 116 THR B CA 1
ATOM 2106 C C . THR B 1 116 ? -12 17.031 13.75 1 88.31 116 THR B C 1
ATOM 2108 O O . THR B 1 116 ? -11.336 17.391 14.719 1 88.31 116 THR B O 1
ATOM 2111 N N . PHE B 1 117 ? -12.625 15.883 13.695 1 85.31 117 PHE B N 1
ATOM 2112 C CA . PHE B 1 117 ? -12.484 14.875 14.734 1 85.31 117 PHE B CA 1
ATOM 2113 C C . PHE B 1 117 ? -11.023 14.492 14.938 1 85.31 117 PHE B C 1
ATOM 2115 O O . PHE B 1 117 ? -10.523 14.492 16.062 1 85.31 117 PHE B O 1
ATOM 2122 N N . LEU B 1 118 ? -10.242 14.219 13.859 1 90.56 118 LEU B N 1
ATOM 2123 C CA . LEU B 1 118 ? -8.836 13.828 13.938 1 90.56 118 LEU B CA 1
ATOM 2124 C C . LEU B 1 118 ? -7.988 14.953 14.508 1 90.56 118 LEU B C 1
ATOM 2126 O O . LEU B 1 118 ? -7.141 14.727 15.375 1 90.56 118 LEU B O 1
ATOM 2130 N N . ARG B 1 119 ? -8.242 16.172 14.062 1 92.31 119 ARG B N 1
ATOM 2131 C CA . ARG B 1 119 ? -7.52 17.328 14.609 1 92.31 119 ARG B CA 1
ATOM 2132 C C . ARG B 1 119 ? -7.746 17.453 16.109 1 92.31 119 ARG B C 1
ATOM 2134 O O . ARG B 1 119 ? -6.805 17.719 16.859 1 92.31 119 ARG B O 1
ATOM 2141 N N . GLY B 1 120 ? -8.938 17.312 16.484 1 89.88 120 GLY B N 1
ATOM 2142 C CA . GLY B 1 120 ? -9.266 17.375 17.906 1 89.88 120 GLY B CA 1
ATOM 2143 C C . GLY B 1 120 ? -8.5 16.375 18.75 1 89.88 120 GLY B C 1
ATOM 2144 O O . GLY B 1 120 ? -8.047 16.688 19.844 1 89.88 120 GLY B O 1
ATOM 2145 N N . LEU B 1 121 ? -8.367 15.164 18.219 1 88 121 LEU B N 1
ATOM 2146 C CA . LEU B 1 121 ? -7.645 14.125 18.938 1 88 121 LEU B CA 1
ATOM 2147 C C . LEU B 1 121 ? -6.164 14.469 19.062 1 88 121 LEU B C 1
ATOM 2149 O O . LEU B 1 121 ? -5.539 14.211 20.094 1 88 121 LEU B O 1
ATOM 2153 N N . MET B 1 122 ? -5.645 15.055 18 1 89.38 122 MET B N 1
ATOM 2154 C CA . MET B 1 122 ? -4.242 15.453 18.016 1 89.38 122 MET B CA 1
ATOM 2155 C C . MET B 1 122 ? -4.004 16.578 19 1 89.38 122 MET B C 1
ATOM 2157 O O . MET B 1 122 ? -3.029 16.562 19.766 1 89.38 122 MET B O 1
ATOM 2161 N N . ASP B 1 123 ? -4.918 17.484 19.078 1 92 123 ASP B N 1
ATOM 2162 C CA . ASP B 1 123 ? -4.824 18.625 20 1 92 123 ASP B CA 1
ATOM 2163 C C . ASP B 1 123 ? -4.895 18.156 21.453 1 92 123 ASP B C 1
ATOM 2165 O O . ASP B 1 123 ? -4.215 18.703 22.312 1 92 123 ASP B O 1
ATOM 2169 N N . LYS B 1 124 ? -5.633 17.141 21.656 1 91.62 124 LYS B N 1
ATOM 2170 C CA . LYS B 1 124 ? -5.828 16.641 23.016 1 91.62 124 LYS B CA 1
ATOM 2171 C C . LYS B 1 124 ? -4.77 15.602 23.375 1 91.62 124 LYS B C 1
ATOM 2173 O O . LYS B 1 124 ? -4.797 15.031 24.453 1 91.62 124 LYS B O 1
ATOM 2178 N N . ALA B 1 125 ? -3.859 15.352 22.453 1 88.75 125 ALA B N 1
ATOM 2179 C CA . ALA B 1 125 ? -2.793 14.367 22.641 1 88.75 125 ALA B CA 1
ATOM 2180 C C . ALA B 1 125 ? -3.365 13 23 1 88.75 125 ALA B C 1
ATOM 2182 O O . ALA B 1 125 ? -2.926 12.367 23.969 1 88.75 125 ALA B O 1
ATOM 2183 N N . ASP B 1 126 ? -4.438 12.625 22.328 1 84.88 126 ASP B N 1
ATOM 2184 C CA . ASP B 1 126 ? -5.035 11.305 22.531 1 84.88 126 ASP B CA 1
ATOM 2185 C C . ASP B 1 126 ? -4.016 10.195 22.266 1 84.88 126 ASP B C 1
ATOM 2187 O O . ASP B 1 126 ? -3.27 10.25 21.297 1 84.88 126 ASP B O 1
ATOM 2191 N N . SER B 1 127 ? -3.969 9.211 23.078 1 86.69 127 SER B N 1
ATOM 2192 C CA . SER B 1 127 ? -2.947 8.164 23.031 1 86.69 127 SER B CA 1
ATOM 2193 C C . SER B 1 127 ? -3.051 7.332 21.766 1 86.69 127 SER B C 1
ATOM 2195 O O . SER B 1 127 ? -2.062 6.746 21.312 1 86.69 127 SER B O 1
ATOM 2197 N N . CYS B 1 128 ? -4.184 7.297 21.109 1 83.19 128 CYS B N 1
ATOM 2198 C CA . CYS B 1 128 ? -4.406 6.473 19.922 1 83.19 128 CYS B CA 1
ATOM 2199 C C . CYS B 1 128 ? -3.756 7.098 18.688 1 83.19 128 CYS B C 1
ATOM 2201 O O . CYS B 1 128 ? -3.455 6.398 17.719 1 83.19 128 CYS B O 1
ATOM 2203 N N . ILE B 1 129 ? -3.557 8.391 18.734 1 89.56 129 ILE B N 1
ATOM 2204 C CA . ILE B 1 129 ? -3.086 9.062 17.531 1 89.56 129 ILE B CA 1
ATOM 2205 C C . ILE B 1 129 ? -1.733 9.719 17.797 1 89.56 129 ILE B C 1
ATOM 2207 O O . ILE B 1 129 ? -0.982 10.008 16.859 1 89.56 129 ILE B O 1
ATOM 2211 N N . GLN B 1 130 ? -1.297 9.836 19.031 1 88.94 130 GLN B N 1
ATOM 2212 C CA . GLN B 1 130 ? -0.143 10.633 19.422 1 88.94 130 GLN B CA 1
ATOM 2213 C C . GLN B 1 130 ? 1.143 10.086 18.812 1 88.94 130 GLN B C 1
ATOM 2215 O O . GLN B 1 130 ? 1.999 10.852 18.359 1 88.94 130 GLN B O 1
ATOM 2220 N N . PRO B 1 131 ? 1.292 8.766 18.703 1 85.75 131 PRO B N 1
ATOM 2221 C CA . PRO B 1 131 ? 2.557 8.227 18.203 1 85.75 131 PRO B CA 1
ATOM 2222 C C . PRO B 1 131 ? 2.791 8.562 16.734 1 85.75 131 PRO B C 1
ATOM 2224 O O . PRO B 1 131 ? 3.922 8.461 16.25 1 85.75 131 PRO B O 1
ATOM 2227 N N . TYR B 1 132 ? 1.765 9 16.047 1 91.62 132 TYR B N 1
ATOM 2228 C CA . TYR B 1 132 ? 1.904 9.281 14.625 1 91.62 132 TYR B CA 1
ATOM 2229 C C . TYR B 1 132 ? 1.069 10.492 14.227 1 91.62 132 TYR B C 1
ATOM 2231 O O . TYR B 1 132 ? 0.517 10.547 13.125 1 91.62 132 TYR B O 1
ATOM 2239 N N . LYS B 1 133 ? 1.027 11.43 15.102 1 94.12 133 LYS B N 1
ATOM 2240 C CA . LYS B 1 133 ? 0.17 12.594 14.93 1 94.12 133 LYS B CA 1
ATOM 2241 C C . LYS B 1 133 ? 0.625 13.445 13.75 1 94.12 133 LYS B C 1
ATOM 2243 O O . LYS B 1 133 ? -0.201 13.992 13.016 1 94.12 133 LYS B O 1
ATOM 2248 N N . ASN B 1 134 ? 1.915 13.508 13.547 1 94.69 134 ASN B N 1
ATOM 2249 C CA . ASN B 1 134 ? 2.408 14.336 12.453 1 94.69 134 ASN B CA 1
ATOM 2250 C C . ASN B 1 134 ? 2.057 13.742 11.094 1 94.69 134 ASN B C 1
ATOM 2252 O O . ASN B 1 134 ? 1.715 14.477 10.164 1 94.69 134 ASN B O 1
ATOM 2256 N N . ALA B 1 135 ? 2.146 12.43 11.023 1 95 135 ALA B N 1
ATOM 2257 C CA . ALA B 1 135 ? 1.774 11.766 9.773 1 95 135 ALA B CA 1
ATOM 2258 C C . ALA B 1 135 ? 0.28 11.906 9.5 1 95 135 ALA B C 1
ATOM 2260 O O . ALA B 1 135 ? -0.128 12.164 8.367 1 95 135 ALA B O 1
ATOM 2261 N N . VAL B 1 136 ? -0.501 11.75 10.539 1 93.06 136 VAL B N 1
ATOM 2262 C CA . VAL B 1 136 ? -1.941 11.922 10.383 1 93.06 136 VAL B CA 1
ATOM 2263 C C . VAL B 1 136 ? -2.25 13.359 9.977 1 93.06 136 VAL B C 1
ATOM 2265 O O . VAL B 1 136 ? -3.092 13.602 9.109 1 93.06 136 VAL B O 1
ATOM 2268 N N . PHE B 1 137 ? -1.567 14.289 10.594 1 95.12 137 PHE B N 1
ATOM 2269 C CA . PHE B 1 137 ? -1.771 15.688 10.25 1 95.12 137 PHE B CA 1
ATOM 2270 C C . PHE B 1 137 ? -1.436 15.938 8.781 1 95.12 137 PHE B C 1
ATOM 2272 O O . PHE B 1 137 ? -2.143 16.672 8.094 1 95.12 137 PHE B O 1
ATOM 2279 N N . ALA B 1 138 ? -0.4 15.344 8.297 1 94.62 138 ALA B N 1
ATOM 2280 C CA . ALA B 1 138 ? -0.046 15.461 6.883 1 94.62 138 ALA B CA 1
ATOM 2281 C C . ALA B 1 138 ? -1.187 14.984 5.988 1 94.62 138 ALA B C 1
ATOM 2283 O O . ALA B 1 138 ? -1.496 15.617 4.977 1 94.62 138 ALA B O 1
ATOM 2284 N N . LEU B 1 139 ? -1.783 13.906 6.371 1 92.19 139 LEU B N 1
ATOM 2285 C CA . LEU B 1 139 ? -2.906 13.375 5.605 1 92.19 139 LEU B CA 1
ATOM 2286 C C . LEU B 1 139 ? -4.094 14.328 5.648 1 92.19 139 LEU B C 1
ATOM 2288 O O . LEU B 1 139 ? -4.762 14.539 4.633 1 92.19 139 LEU B O 1
ATOM 2292 N N . VAL B 1 140 ? -4.355 14.891 6.773 1 90.25 140 VAL B N 1
ATOM 2293 C CA . VAL B 1 140 ? -5.453 15.836 6.945 1 90.25 140 VAL B CA 1
ATOM 2294 C C . VAL B 1 140 ? -5.219 17.062 6.07 1 90.25 140 VAL B C 1
ATOM 2296 O O . VAL B 1 140 ? -6.117 17.5 5.344 1 90.25 140 VAL B O 1
ATOM 2299 N N . VAL B 1 141 ? -4.055 17.609 6.145 1 93.56 141 VAL B N 1
ATOM 2300 C CA . VAL B 1 141 ? -3.697 18.766 5.34 1 93.56 141 VAL B CA 1
ATOM 2301 C C . VAL B 1 141 ? -3.875 18.453 3.855 1 93.56 141 VAL B C 1
ATOM 2303 O O . VAL B 1 141 ? -4.422 19.25 3.1 1 93.56 141 VAL B O 1
ATOM 2306 N N . ALA B 1 142 ? -3.424 17.266 3.43 1 90.44 142 ALA B N 1
ATOM 2307 C CA . ALA B 1 142 ? -3.559 16.859 2.035 1 90.44 142 ALA B CA 1
ATOM 2308 C C . ALA B 1 142 ? -5.027 16.781 1.625 1 90.44 142 ALA B C 1
ATOM 2310 O O . ALA B 1 142 ? -5.398 17.234 0.543 1 90.44 142 ALA B O 1
ATOM 2311 N N . ALA B 1 143 ? -5.809 16.172 2.441 1 85.75 143 ALA B N 1
ATOM 2312 C CA . ALA B 1 143 ? -7.238 16.047 2.166 1 85.75 143 ALA B CA 1
ATOM 2313 C C . ALA B 1 143 ? -7.895 17.422 2.018 1 85.75 143 ALA B C 1
ATOM 2315 O O . ALA B 1 143 ? -8.727 17.625 1.133 1 85.75 143 ALA B O 1
ATOM 2316 N N . GLU B 1 144 ? -7.504 18.375 2.885 1 86.06 144 GLU B N 1
ATOM 2317 C CA . GLU B 1 144 ? -8.055 19.719 2.848 1 86.06 144 GLU B CA 1
ATOM 2318 C C . GLU B 1 144 ? -7.664 20.438 1.56 1 86.06 144 GLU B C 1
ATOM 2320 O O . GLU B 1 144 ? -8.477 21.156 0.97 1 86.06 144 GLU B O 1
ATOM 2325 N N . LYS B 1 145 ? -6.547 20.156 1.164 1 86.69 145 LYS B N 1
ATOM 2326 C CA . LYS B 1 145 ? -6.078 20.797 -0.066 1 86.69 145 LYS B CA 1
ATOM 2327 C C . LYS B 1 145 ? -6.766 20.188 -1.288 1 86.69 145 LYS B C 1
ATOM 2329 O O . LYS B 1 145 ? -7.008 20.891 -2.275 1 86.69 145 LYS B O 1
ATOM 2334 N N . MET B 1 146 ? -6.973 18.922 -1.224 1 77.25 146 MET B N 1
ATOM 2335 C CA . MET B 1 146 ? -7.672 18.25 -2.322 1 77.25 146 MET B CA 1
ATOM 2336 C C . MET B 1 146 ? -9.117 18.734 -2.42 1 77.25 146 MET B C 1
ATOM 2338 O O . MET B 1 146 ? -9.664 18.859 -3.518 1 77.25 146 MET B O 1
ATOM 2342 N N . SER B 1 147 ? -9.734 18.828 -1.294 1 62.81 147 SER B N 1
ATOM 2343 C CA . SER B 1 147 ? -11.125 19.281 -1.267 1 62.81 147 SER B CA 1
ATOM 2344 C C . SER B 1 147 ? -11.242 20.734 -1.705 1 62.81 147 SER B C 1
ATOM 2346 O O . SER B 1 147 ? -12.32 21.188 -2.076 1 62.81 147 SER B O 1
ATOM 2348 N N . LEU B 1 148 ? -10.172 21.359 -1.498 1 56.19 148 LEU B N 1
ATOM 2349 C CA . LEU B 1 148 ? -10.148 22.75 -1.906 1 56.19 148 LEU B CA 1
ATOM 2350 C C . LEU B 1 148 ? -9.922 22.875 -3.408 1 56.19 148 LEU B C 1
ATOM 2352 O O . LEU B 1 148 ? -10.047 23.969 -3.971 1 56.19 148 LEU B O 1
ATOM 2356 N N . LYS B 1 149 ? -9.664 21.812 -4.004 1 52.06 149 LYS B N 1
ATOM 2357 C CA . LYS B 1 149 ? -9.5 21.891 -5.453 1 52.06 149 LYS B CA 1
ATOM 2358 C C . LYS B 1 149 ? -10.812 21.594 -6.168 1 52.06 149 LYS B C 1
ATOM 2360 O O . LYS B 1 149 ? -11.633 20.797 -5.68 1 52.06 149 LYS B O 1
#

Solvent-accessible surface area (backbone atoms only — not comparable to full-atom values): 15693 Å² total; per-residue (Å²): 129,67,69,64,53,50,51,51,52,37,50,51,47,18,44,53,49,31,35,41,47,60,62,29,34,62,60,52,18,49,52,48,40,53,50,29,60,74,67,64,44,100,53,78,82,55,82,38,55,62,50,53,30,50,47,43,53,55,24,55,74,75,35,56,70,62,19,51,52,51,49,50,54,48,31,55,50,22,52,75,73,69,34,52,50,62,13,46,77,19,39,66,56,52,52,49,33,26,50,51,25,50,56,58,63,53,67,49,67,79,49,69,66,56,51,52,51,52,50,50,39,53,76,66,56,34,81,77,46,50,85,29,37,46,27,50,46,40,45,48,48,45,45,54,54,54,70,70,96,128,67,69,64,54,50,51,50,52,39,50,50,48,18,44,52,49,32,34,41,48,65,61,30,35,62,60,51,18,49,52,48,35,52,50,38,59,73,67,64,47,98,61,81,79,52,84,37,55,63,52,54,29,48,48,44,54,54,24,55,73,75,35,56,70,61,20,52,52,51,50,50,55,47,30,52,50,24,53,75,72,67,34,52,50,62,13,47,78,21,38,65,57,53,52,50,32,25,50,52,24,47,57,61,59,54,74,46,66,78,49,69,66,57,51,52,51,52,51,50,38,52,74,66,56,34,80,77,45,50,84,29,36,45,27,51,47,39,43,48,50,46,44,54,53,56,70,69,96